Protein AF-A0A1W1VTP7-F1 (afdb_monomer)

Mean predicted aligned error: 9.62 Å

pLDDT: mean 77.37, std 15.71, range [28.83, 96.31]

Sequence (237 aa):
MGPFSRAFYELRRESHGGRGGVISSGLEGGLVELAGRWKVYSGNQAALALRAGREKVRAALSKLVRWGYLDRLVTGCTPPLYTLGPEGSRVLRLPLEEWDAPRAFRLVMAHQLYLRLPEIFEYRADPGSGWDALLEVKGIQYPVVCPRAGEAEVDRCVLVLGLVPEGSRPVVVAATEDEAVRVASRIRAGLQARYVWDDLLREEEFFFYRWTGSRLEPSEKVSRSGIKTLDRVPRAC

Structure (mmCIF, N/CA/C/O backbone):
data_AF-A0A1W1VTP7-F1
#
_entry.id   AF-A0A1W1VTP7-F1
#
loop_
_atom_site.group_PDB
_atom_site.id
_atom_site.type_symbol
_atom_site.label_atom_id
_atom_site.label_alt_id
_atom_site.label_comp_id
_atom_site.label_asym_id
_atom_site.label_entity_id
_atom_site.label_seq_id
_atom_site.pdbx_PDB_ins_code
_atom_site.Cartn_x
_atom_site.Cartn_y
_atom_site.Cartn_z
_atom_site.occupancy
_atom_site.B_iso_or_equiv
_atom_site.auth_seq_id
_atom_site.auth_comp_id
_atom_site.auth_asym_id
_atom_site.auth_atom_id
_atom_site.pdbx_PDB_model_num
ATOM 1 N N . MET A 1 1 ? -20.563 11.568 -4.411 1.00 32.84 1 MET A N 1
ATOM 2 C CA . MET A 1 1 ? -19.942 11.012 -5.636 1.00 32.84 1 MET A CA 1
ATOM 3 C C . MET A 1 1 ? -18.437 11.154 -5.498 1.00 32.84 1 MET A C 1
ATOM 5 O O . MET A 1 1 ? -17.967 12.278 -5.404 1.00 32.84 1 MET A O 1
ATOM 9 N N . GLY A 1 2 ? -17.705 10.044 -5.375 1.00 35.88 2 GLY A N 1
ATOM 10 C CA . GLY A 1 2 ? -16.248 10.079 -5.213 1.00 35.88 2 GLY A CA 1
ATOM 11 C C . GLY A 1 2 ? -15.523 10.477 -6.508 1.00 35.88 2 GLY A C 1
ATOM 12 O O . GLY A 1 2 ? -16.110 10.357 -7.585 1.00 35.88 2 GLY A O 1
ATOM 13 N N . PRO A 1 3 ? -14.246 10.889 -6.435 1.00 42.69 3 PRO A N 1
ATOM 14 C CA . PRO A 1 3 ? -13.453 11.411 -7.562 1.00 42.69 3 PRO A CA 1
ATOM 15 C C . PRO A 1 3 ? -13.136 10.390 -8.679 1.00 42.69 3 PRO A C 1
ATOM 17 O O . PRO A 1 3 ? -12.288 10.639 -9.528 1.00 42.69 3 PRO A O 1
ATOM 20 N N . PHE A 1 4 ? -13.816 9.241 -8.706 1.00 49.66 4 PHE A N 1
ATOM 21 C CA . PHE A 1 4 ? -13.554 8.118 -9.608 1.00 49.66 4 PHE A CA 1
ATOM 22 C C . PHE A 1 4 ? -14.802 7.669 -10.386 1.00 49.66 4 PHE A C 1
ATOM 24 O O . PHE A 1 4 ? -14.884 6.515 -10.809 1.00 49.66 4 PHE A O 1
ATOM 31 N N . SER A 1 5 ? -15.796 8.549 -10.577 1.00 45.78 5 SER A N 1
ATOM 32 C CA . SER A 1 5 ? -16.895 8.271 -11.512 1.00 45.78 5 SER A CA 1
ATOM 33 C C . SER A 1 5 ? -16.311 7.963 -12.896 1.00 45.78 5 SER A C 1
ATOM 35 O O . SER A 1 5 ? -15.491 8.734 -13.387 1.00 45.78 5 SER A O 1
ATOM 37 N N . ARG A 1 6 ? -16.736 6.831 -13.473 1.00 44.31 6 ARG A N 1
ATOM 38 C CA . ARG A 1 6 ? -16.200 6.014 -14.590 1.00 44.31 6 ARG A CA 1
ATOM 39 C C . ARG A 1 6 ? -15.631 6.689 -15.864 1.00 44.31 6 ARG A C 1
ATOM 41 O O . ARG A 1 6 ? -15.263 5.965 -16.778 1.00 44.31 6 ARG A O 1
ATOM 48 N N . ALA A 1 7 ? -15.541 8.011 -15.967 1.00 44.91 7 ALA A N 1
ATOM 49 C CA . ALA A 1 7 ? -15.361 8.709 -17.239 1.00 44.91 7 ALA A CA 1
ATOM 50 C C . ALA A 1 7 ? -13.956 9.265 -17.567 1.00 44.91 7 ALA A C 1
ATOM 52 O O . ALA A 1 7 ? -13.820 9.793 -18.662 1.00 44.91 7 ALA A O 1
ATOM 53 N N . PHE A 1 8 ? -12.913 9.188 -16.719 1.00 49.53 8 PHE A N 1
ATOM 54 C CA . PHE A 1 8 ? -11.759 10.101 -16.926 1.00 49.53 8 PHE A CA 1
ATOM 55 C C . PHE A 1 8 ? -10.313 9.587 -16.894 1.00 49.53 8 PHE A C 1
ATOM 57 O O . PHE A 1 8 ? -9.412 10.418 -16.939 1.00 49.53 8 PHE A O 1
ATOM 64 N N . TYR A 1 9 ? -10.023 8.284 -16.935 1.00 59.84 9 TYR A N 1
ATOM 65 C CA . TYR A 1 9 ? -8.622 7.851 -17.082 1.0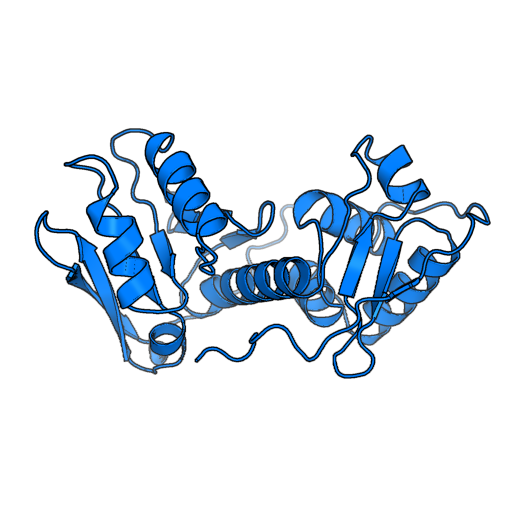0 59.84 9 TYR A CA 1
ATOM 66 C C . TYR A 1 9 ? -8.494 6.649 -18.014 1.00 59.84 9 TYR A C 1
ATOM 68 O O . TYR A 1 9 ? -8.605 5.504 -17.578 1.00 59.84 9 TYR A O 1
ATOM 76 N N . GLU A 1 10 ? -8.234 6.901 -19.299 1.00 75.19 10 GLU A N 1
ATOM 77 C CA . GLU A 1 10 ? -7.704 5.854 -20.171 1.00 75.19 10 GLU A CA 1
ATOM 78 C C . GLU A 1 10 ? -6.305 5.492 -19.657 1.00 75.19 10 GLU A C 1
ATOM 80 O O . GLU A 1 10 ? -5.374 6.299 -19.706 1.00 75.19 10 GLU A O 1
ATOM 85 N N . LEU A 1 11 ? -6.174 4.298 -19.077 1.00 81.88 11 LEU A N 1
ATOM 86 C CA . LEU A 1 11 ? -4.893 3.807 -18.594 1.00 81.88 11 LEU A CA 1
ATOM 87 C C . LEU A 1 11 ? -4.141 3.175 -19.757 1.00 81.88 11 LEU A C 1
ATOM 89 O O . LEU A 1 11 ? -4.509 2.110 -20.248 1.00 81.88 11 LEU A O 1
ATOM 93 N N . ARG A 1 12 ? -3.045 3.803 -20.162 1.00 88.25 12 ARG A N 1
ATOM 94 C CA . ARG A 1 12 ? -2.123 3.237 -21.137 1.00 88.25 12 ARG A CA 1
ATOM 95 C C . ARG A 1 12 ? -0.968 2.560 -20.424 1.00 88.25 12 ARG A C 1
ATOM 97 O O . ARG A 1 12 ? -0.298 3.164 -19.586 1.00 88.25 12 ARG A O 1
ATOM 104 N N . ARG A 1 13 ? -0.717 1.306 -20.791 1.00 88.94 13 ARG A N 1
ATOM 105 C CA . ARG A 1 13 ? 0.478 0.568 -20.386 1.00 88.94 13 ARG A CA 1
ATOM 106 C C . ARG A 1 13 ? 1.563 0.780 -21.428 1.00 88.94 13 ARG A C 1
ATOM 108 O O . ARG A 1 13 ? 1.380 0.475 -22.602 1.00 88.94 13 ARG A O 1
ATOM 115 N N . GLU A 1 14 ? 2.696 1.295 -20.989 1.00 90.31 14 GLU A N 1
ATOM 116 C CA . GLU A 1 14 ? 3.888 1.416 -21.807 1.00 90.31 14 GLU A CA 1
ATOM 117 C C . GLU A 1 14 ? 4.914 0.383 -21.354 1.00 90.31 14 GLU A C 1
ATOM 119 O O . GLU A 1 14 ? 5.566 0.529 -20.314 1.00 90.31 14 GLU A O 1
ATOM 124 N N . SER A 1 15 ? 5.041 -0.656 -22.172 1.00 82.19 15 SER A N 1
ATOM 125 C CA . SER A 1 15 ? 6.006 -1.736 -22.010 1.00 82.19 15 SER A CA 1
ATOM 126 C C . SER A 1 15 ? 7.075 -1.623 -23.088 1.00 82.19 15 SER A C 1
ATOM 128 O O . SER A 1 15 ? 6.769 -1.345 -24.248 1.00 82.19 15 SER A O 1
ATOM 130 N N . HIS A 1 16 ? 8.335 -1.852 -22.727 1.00 78.12 16 HIS A N 1
ATOM 131 C CA . HIS A 1 16 ? 9.422 -1.946 -23.701 1.00 78.12 16 HIS A CA 1
ATOM 132 C C . HIS A 1 16 ? 9.864 -3.404 -23.825 1.00 78.12 16 HIS A C 1
ATOM 134 O O . HIS A 1 16 ? 10.095 -4.074 -22.819 1.00 78.12 16 HIS A O 1
ATOM 140 N N . GLY A 1 17 ? 9.994 -3.890 -25.065 1.00 59.19 17 GLY A N 1
ATOM 141 C CA . GLY A 1 17 ? 10.567 -5.207 -25.347 1.00 59.1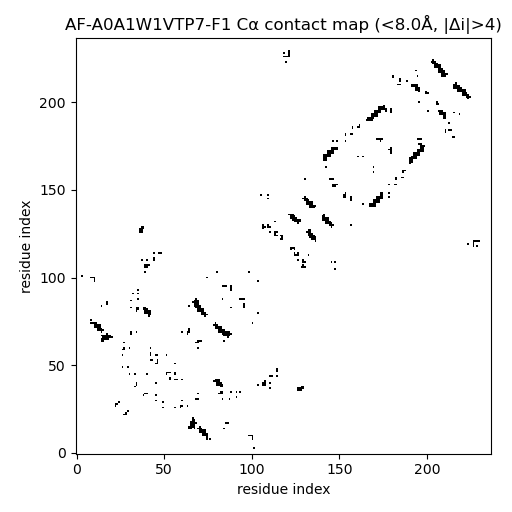9 17 GLY A CA 1
ATOM 142 C C . GLY A 1 17 ? 11.993 -5.285 -24.803 1.00 59.19 17 GLY A C 1
ATOM 143 O O . GLY A 1 17 ? 12.823 -4.424 -25.113 1.00 59.19 17 GLY A O 1
ATOM 144 N N . GLY A 1 18 ? 12.245 -6.276 -23.945 1.00 61.41 18 GLY A N 1
ATOM 145 C CA . GLY A 1 18 ? 13.454 -6.393 -23.137 1.00 61.41 18 GLY A CA 1
ATOM 146 C C . GLY A 1 18 ? 14.726 -6.356 -23.978 1.00 61.41 18 GLY A C 1
ATOM 147 O O . GLY A 1 18 ? 15.014 -7.277 -24.735 1.00 61.41 18 GLY A O 1
ATOM 148 N N . ARG A 1 19 ? 15.528 -5.298 -23.815 1.00 61.16 19 ARG A N 1
ATOM 149 C CA . ARG A 1 19 ? 16.886 -5.241 -24.384 1.00 61.16 19 ARG A CA 1
ATOM 150 C C . ARG A 1 19 ? 17.943 -5.917 -23.503 1.00 61.16 19 ARG A C 1
ATOM 152 O O . ARG A 1 19 ? 19.114 -5.831 -23.841 1.00 61.16 19 ARG A O 1
ATOM 159 N N . GLY A 1 20 ? 17.540 -6.570 -22.405 1.00 61.47 20 GLY A N 1
ATOM 160 C CA . GLY A 1 20 ? 18.425 -7.315 -21.504 1.00 61.47 20 GLY A CA 1
ATOM 161 C C . GLY A 1 20 ? 19.472 -6.429 -20.820 1.00 61.47 20 GLY A C 1
ATOM 162 O O . GLY A 1 20 ? 20.534 -6.163 -21.371 1.00 61.47 20 GLY A O 1
ATOM 163 N N . GLY A 1 21 ? 19.188 -5.977 -19.597 1.00 68.06 21 GLY A N 1
ATOM 164 C CA . GLY A 1 21 ? 20.169 -5.323 -18.723 1.00 68.06 21 GLY A CA 1
ATOM 165 C C . GLY A 1 21 ? 20.375 -6.130 -17.446 1.00 68.06 21 GLY A C 1
ATOM 166 O O . GLY A 1 21 ? 19.438 -6.763 -16.975 1.00 68.06 21 GLY A O 1
ATOM 167 N N . VAL A 1 22 ? 21.579 -6.125 -16.872 1.00 76.06 22 VAL A N 1
ATOM 168 C CA . VAL A 1 22 ? 21.830 -6.780 -15.577 1.00 76.06 22 VAL A CA 1
ATOM 169 C C . VAL A 1 22 ? 21.461 -5.814 -14.455 1.00 76.06 22 VAL A C 1
ATOM 171 O O . VAL A 1 22 ? 21.999 -4.708 -14.385 1.00 76.06 22 VAL A O 1
ATOM 174 N N . ILE A 1 23 ? 20.549 -6.233 -13.577 1.00 80.25 23 ILE A N 1
ATOM 175 C CA . ILE A 1 23 ? 20.234 -5.517 -12.339 1.00 80.25 23 ILE A CA 1
ATOM 176 C C . ILE A 1 23 ? 21.272 -5.880 -11.278 1.00 80.25 23 ILE A C 1
ATOM 178 O O . ILE A 1 23 ? 21.529 -7.057 -11.030 1.00 80.25 23 ILE A O 1
ATOM 182 N N . SER A 1 24 ? 21.832 -4.871 -10.614 1.00 72.19 24 SER A N 1
ATOM 183 C CA . SER A 1 24 ? 22.578 -5.063 -9.370 1.00 72.19 24 SER A CA 1
ATOM 184 C C . SER A 1 24 ? 21.638 -5.014 -8.158 1.00 72.19 24 SER A C 1
ATOM 186 O O . SER A 1 24 ? 20.598 -4.354 -8.195 1.00 72.19 24 SER A O 1
ATOM 188 N N . SER A 1 25 ? 22.023 -5.650 -7.047 1.00 75.06 25 SER A N 1
ATOM 189 C CA . SER A 1 25 ? 21.277 -5.675 -5.770 1.00 75.06 25 SER A CA 1
ATOM 190 C C . SER A 1 25 ? 21.123 -4.307 -5.075 1.00 75.06 25 SER A C 1
ATOM 192 O O . SER A 1 25 ? 20.682 -4.231 -3.933 1.00 75.06 25 SER A O 1
ATOM 194 N N . GLY A 1 26 ? 21.496 -3.210 -5.741 1.00 87.62 26 GLY A N 1
ATOM 195 C CA . GLY A 1 26 ? 21.310 -1.846 -5.258 1.00 87.62 26 GLY A CA 1
ATOM 196 C C . GLY A 1 26 ? 19.893 -1.314 -5.500 1.00 87.62 26 GLY A C 1
ATOM 197 O O . GLY A 1 26 ? 18.903 -2.041 -5.476 1.00 87.62 26 GLY A O 1
ATOM 198 N N . LEU A 1 27 ? 19.794 -0.009 -5.768 1.00 93.56 27 LEU A N 1
ATOM 199 C CA . LEU A 1 27 ? 18.515 0.691 -5.951 1.00 93.56 27 LEU A CA 1
ATOM 200 C C . LEU A 1 27 ? 17.606 0.035 -7.007 1.00 93.56 27 LEU A C 1
ATOM 202 O O . LEU A 1 27 ? 16.395 -0.009 -6.831 1.00 93.56 27 LEU A O 1
ATOM 206 N N . GLU A 1 28 ? 18.184 -0.474 -8.093 1.00 94.50 28 GLU A N 1
ATOM 207 C CA . GLU A 1 28 ? 17.444 -1.108 -9.188 1.00 94.50 28 GLU A CA 1
ATOM 208 C C . GLU A 1 28 ? 16.766 -2.411 -8.750 1.00 94.50 28 GLU A C 1
ATOM 210 O O . GLU A 1 28 ? 15.573 -2.580 -9.001 1.00 94.50 28 GLU A O 1
ATOM 215 N N . GLY A 1 29 ? 17.490 -3.283 -8.039 1.00 94.12 29 GLY A N 1
ATOM 216 C CA . GLY A 1 29 ? 16.923 -4.491 -7.436 1.00 94.12 29 GLY A CA 1
ATOM 217 C C . GLY A 1 29 ? 15.805 -4.158 -6.455 1.00 94.12 29 GLY A C 1
ATOM 218 O O . GLY A 1 29 ? 14.699 -4.678 -6.588 1.00 94.12 29 GLY A O 1
ATOM 219 N N . GLY A 1 30 ? 16.044 -3.191 -5.563 1.00 93.81 30 GLY A N 1
ATOM 220 C CA . GLY A 1 30 ? 15.043 -2.752 -4.590 1.00 93.81 30 GLY A CA 1
ATOM 221 C C . GLY A 1 30 ? 13.754 -2.217 -5.226 1.00 93.81 30 GLY A C 1
ATOM 222 O O . GLY A 1 30 ? 12.672 -2.459 -4.701 1.00 93.81 30 GLY A O 1
ATOM 223 N N . LEU A 1 31 ? 13.834 -1.529 -6.371 1.00 95.31 31 LEU A N 1
ATOM 224 C CA . LEU A 1 31 ? 12.653 -1.059 -7.109 1.00 95.31 31 LEU A CA 1
ATOM 225 C C . LEU A 1 31 ? 11.851 -2.216 -7.724 1.00 95.31 31 LEU A C 1
ATOM 227 O O . LEU A 1 31 ? 10.623 -2.216 -7.657 1.00 95.31 31 LEU A O 1
ATOM 231 N N . VAL A 1 32 ? 12.526 -3.218 -8.291 1.00 94.81 32 VAL A N 1
ATOM 232 C CA . VAL A 1 32 ? 11.853 -4.400 -8.853 1.00 94.81 32 VAL A CA 1
ATOM 233 C C . VAL A 1 32 ? 11.201 -5.234 -7.751 1.00 94.81 32 VAL A C 1
ATOM 235 O O . VAL A 1 32 ? 10.037 -5.612 -7.873 1.00 94.81 32 VAL A O 1
ATOM 238 N N . GLU A 1 33 ? 11.893 -5.447 -6.633 1.00 92.69 33 GLU A N 1
ATOM 239 C CA . GLU A 1 33 ? 11.328 -6.112 -5.454 1.00 92.69 33 GLU A CA 1
ATOM 240 C C . GLU A 1 33 ? 10.135 -5.343 -4.875 1.00 92.69 33 GLU A C 1
ATOM 242 O O . GLU A 1 33 ? 9.131 -5.947 -4.488 1.00 92.69 33 GLU A O 1
ATOM 247 N N . LEU A 1 34 ? 10.206 -4.008 -4.848 1.00 91.31 34 LEU A N 1
ATOM 248 C CA . LEU A 1 34 ? 9.088 -3.165 -4.433 1.00 91.31 34 LEU A CA 1
ATOM 249 C C . LEU A 1 34 ? 7.871 -3.382 -5.339 1.00 91.31 34 LEU A C 1
ATOM 251 O O . LEU A 1 34 ? 6.761 -3.498 -4.833 1.00 91.31 34 LEU A O 1
ATOM 255 N N . ALA A 1 35 ? 8.061 -3.511 -6.656 1.00 92.31 35 ALA A N 1
ATOM 256 C CA . ALA A 1 35 ? 6.964 -3.766 -7.592 1.00 92.31 35 ALA A CA 1
ATOM 257 C C . ALA A 1 35 ? 6.358 -5.161 -7.387 1.00 92.31 35 ALA A C 1
ATOM 259 O O . ALA A 1 35 ? 5.143 -5.319 -7.482 1.00 92.31 35 ALA A O 1
ATOM 260 N N . GLY A 1 36 ? 7.176 -6.161 -7.048 1.00 90.00 36 GLY A N 1
ATOM 261 C CA . GLY A 1 36 ? 6.691 -7.497 -6.699 1.00 90.00 36 GLY A CA 1
ATOM 262 C C . GLY A 1 36 ? 5.8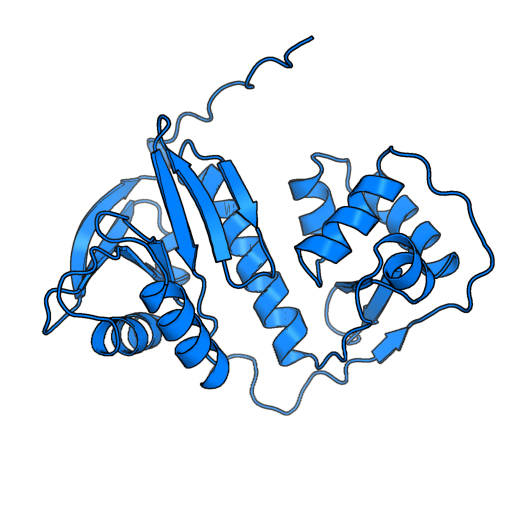34 -7.519 -5.435 1.00 90.00 36 GLY A C 1
ATOM 263 O O . GLY A 1 36 ? 4.793 -8.179 -5.413 1.00 90.00 36 GLY A O 1
ATOM 264 N N . ARG A 1 37 ? 6.234 -6.760 -4.408 1.00 86.12 37 ARG A N 1
ATOM 265 C CA . ARG A 1 37 ? 5.507 -6.680 -3.132 1.00 86.12 37 ARG A CA 1
ATOM 266 C C . ARG A 1 37 ? 4.262 -5.801 -3.228 1.00 86.12 37 ARG A C 1
ATOM 268 O O . ARG A 1 37 ? 3.174 -6.245 -2.882 1.00 86.12 37 ARG A O 1
ATOM 275 N N . TRP A 1 38 ? 4.413 -4.581 -3.740 1.00 87.50 38 TRP A N 1
ATOM 276 C CA . TRP A 1 38 ? 3.362 -3.558 -3.737 1.00 87.50 38 TRP A CA 1
ATOM 277 C C . TRP A 1 38 ? 2.453 -3.620 -4.960 1.00 87.50 38 TRP A C 1
ATOM 279 O O . TRP A 1 38 ? 1.403 -2.989 -4.966 1.00 87.50 38 TRP A O 1
ATOM 289 N N . LYS A 1 39 ? 2.822 -4.389 -5.990 1.00 89.88 39 LYS A N 1
ATOM 290 C CA . LYS A 1 39 ? 2.128 -4.524 -7.285 1.00 89.88 39 LYS A CA 1
ATOM 291 C C . LYS A 1 39 ? 2.190 -3.280 -8.169 1.00 89.88 39 LYS A C 1
ATOM 293 O O . LYS A 1 39 ? 2.462 -3.395 -9.364 1.00 89.88 39 LYS A O 1
ATOM 298 N N . VAL A 1 40 ? 1.974 -2.100 -7.598 1.00 92.06 40 VAL A N 1
ATOM 299 C CA . VAL A 1 40 ? 2.048 -0.807 -8.281 1.00 92.06 40 VAL A CA 1
ATOM 300 C C . VAL A 1 40 ? 2.486 0.285 -7.308 1.00 92.06 40 VAL A C 1
ATOM 302 O O . VAL A 1 40 ? 2.100 0.266 -6.146 1.00 92.06 40 VAL A O 1
ATOM 305 N N . TYR A 1 41 ? 3.283 1.250 -7.764 1.00 92.94 41 TYR A N 1
ATOM 306 C CA . TYR A 1 41 ? 3.658 2.417 -6.960 1.00 92.94 41 TYR A CA 1
ATOM 307 C C . TYR A 1 41 ? 3.975 3.637 -7.832 1.00 92.94 41 TYR A C 1
ATOM 309 O O . TYR A 1 41 ? 4.268 3.527 -9.022 1.00 92.94 41 TYR A O 1
ATOM 317 N N . SER A 1 42 ? 3.980 4.826 -7.232 1.00 93.56 42 SER A N 1
ATOM 318 C CA . SER A 1 42 ? 4.526 6.044 -7.847 1.00 93.56 42 SER A CA 1
ATOM 319 C C . SER A 1 42 ? 6.015 6.231 -7.528 1.00 93.56 42 SER A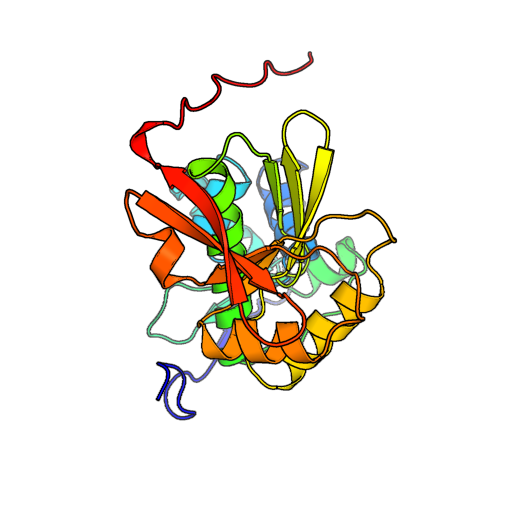 C 1
ATOM 321 O O . SER A 1 42 ? 6.521 5.760 -6.507 1.00 93.56 42 SER A O 1
ATOM 323 N N . GLY A 1 43 ? 6.733 6.995 -8.357 1.00 93.69 43 GLY A N 1
ATOM 324 C CA . GLY A 1 43 ? 8.157 7.278 -8.117 1.00 93.69 43 GLY A CA 1
ATOM 325 C C . GLY A 1 43 ? 8.440 7.965 -6.771 1.00 93.69 43 GLY A C 1
ATOM 326 O O . GLY A 1 43 ? 9.463 7.698 -6.145 1.00 93.69 43 GLY A O 1
ATOM 327 N N . ASN A 1 44 ? 7.513 8.796 -6.280 1.00 91.38 44 ASN A N 1
ATOM 328 C CA . ASN A 1 44 ? 7.636 9.425 -4.962 1.00 91.38 44 ASN A CA 1
ATOM 329 C C . ASN A 1 44 ? 7.531 8.403 -3.827 1.00 91.38 44 ASN A C 1
ATOM 331 O O . ASN A 1 44 ? 8.313 8.461 -2.882 1.00 91.38 44 ASN A O 1
ATOM 335 N N . GLN A 1 45 ? 6.602 7.453 -3.931 1.00 90.50 45 GLN A N 1
ATOM 336 C CA . GLN A 1 45 ? 6.459 6.390 -2.939 1.00 90.50 45 GLN A CA 1
ATOM 337 C C . GLN A 1 45 ? 7.680 5.480 -2.909 1.00 90.50 45 GLN A C 1
ATOM 339 O O . GLN A 1 45 ? 8.156 5.150 -1.830 1.00 90.50 45 GLN A O 1
ATOM 344 N N . ALA A 1 46 ? 8.241 5.152 -4.074 1.00 92.38 46 ALA A N 1
ATOM 345 C CA . ALA A 1 46 ? 9.487 4.401 -4.152 1.00 92.38 46 ALA A CA 1
ATOM 346 C C . ALA A 1 46 ? 10.658 5.140 -3.485 1.00 92.38 46 ALA A C 1
ATOM 348 O O . ALA A 1 46 ? 11.438 4.533 -2.753 1.00 92.38 46 ALA A O 1
ATOM 349 N N . ALA A 1 47 ? 10.762 6.459 -3.687 1.00 91.00 47 ALA A N 1
ATOM 350 C CA . ALA A 1 47 ? 11.778 7.280 -3.032 1.00 91.00 47 ALA A CA 1
ATOM 351 C C . ALA A 1 47 ? 11.639 7.283 -1.504 1.00 91.00 47 ALA A C 1
ATOM 353 O O . ALA A 1 47 ? 12.645 7.153 -0.805 1.00 91.00 47 ALA A O 1
ATOM 354 N N . LEU A 1 48 ? 10.408 7.376 -0.992 1.00 87.50 48 LEU A N 1
ATOM 355 C CA . LEU A 1 48 ? 10.125 7.289 0.442 1.00 87.50 48 LEU A CA 1
ATOM 356 C C . LEU A 1 48 ? 10.450 5.894 0.996 1.00 87.50 48 LEU A C 1
ATOM 358 O O . LEU A 1 48 ? 11.208 5.779 1.957 1.00 87.50 48 LEU A O 1
ATOM 362 N N . ALA A 1 49 ? 9.943 4.841 0.351 1.00 85.88 49 ALA A N 1
ATOM 363 C CA . ALA A 1 49 ? 10.106 3.455 0.786 1.00 85.88 49 ALA A CA 1
ATOM 364 C C . ALA A 1 49 ? 11.578 3.024 0.842 1.00 85.88 49 ALA A C 1
ATOM 366 O O . ALA A 1 49 ? 12.018 2.418 1.816 1.00 85.88 49 ALA A O 1
ATOM 367 N N . LEU A 1 50 ? 12.357 3.374 -0.186 1.00 89.12 50 LEU A N 1
ATOM 368 C CA . LEU A 1 50 ? 13.772 3.007 -0.298 1.00 89.12 50 LEU A CA 1
ATOM 369 C C . LEU A 1 50 ? 14.717 4.048 0.319 1.00 89.12 50 LEU A C 1
ATOM 371 O O . LEU A 1 50 ? 15.935 3.892 0.232 1.00 89.12 50 LEU A O 1
ATOM 375 N N . ARG A 1 51 ? 14.178 5.120 0.924 1.00 89.31 51 ARG A N 1
ATOM 376 C CA . ARG A 1 51 ? 14.940 6.246 1.498 1.00 89.31 51 ARG A CA 1
ATOM 377 C C . ARG A 1 51 ? 15.993 6.798 0.527 1.00 89.31 51 ARG A C 1
ATOM 379 O O . ARG A 1 51 ? 17.132 7.081 0.903 1.00 89.31 51 ARG A O 1
ATOM 386 N N . ALA A 1 52 ? 15.612 6.928 -0.740 1.00 90.88 52 ALA A N 1
ATOM 387 C CA . ALA A 1 52 ? 16.493 7.314 -1.834 1.00 90.88 52 ALA A CA 1
ATOM 388 C C . ALA A 1 52 ? 16.118 8.692 -2.399 1.00 90.88 52 ALA A C 1
ATOM 390 O O . ALA A 1 52 ? 14.959 9.101 -2.394 1.00 90.88 52 ALA A O 1
ATOM 391 N N . GLY A 1 53 ? 17.108 9.419 -2.926 1.00 92.44 53 GLY A N 1
ATOM 392 C CA . GLY A 1 53 ? 16.871 10.718 -3.563 1.00 92.44 53 GLY A CA 1
ATOM 393 C C . GLY A 1 53 ? 15.999 10.590 -4.818 1.00 92.44 53 GLY A C 1
ATOM 394 O O . GLY A 1 53 ? 16.244 9.717 -5.653 1.00 92.44 53 GLY A O 1
ATOM 395 N N . ARG A 1 54 ? 15.015 11.488 -4.976 1.00 92.62 54 ARG A N 1
ATOM 396 C CA . ARG A 1 54 ? 14.016 11.450 -6.066 1.00 92.62 54 ARG A CA 1
ATOM 397 C C . ARG A 1 54 ? 14.641 11.379 -7.462 1.00 92.62 54 ARG A C 1
ATOM 399 O O . ARG A 1 54 ? 14.195 10.581 -8.278 1.00 92.62 54 ARG A O 1
ATOM 406 N N . GLU A 1 55 ? 15.707 12.138 -7.711 1.00 93.38 55 GLU A N 1
ATOM 407 C CA . GLU A 1 55 ? 16.409 12.128 -9.004 1.00 93.38 55 GLU A CA 1
ATOM 408 C C . GLU A 1 55 ? 17.057 10.773 -9.313 1.00 93.38 55 GLU A C 1
ATOM 410 O O . GLU A 1 55 ? 16.928 10.252 -10.422 1.00 93.38 55 GLU A O 1
ATOM 415 N N . LYS A 1 56 ? 17.682 10.139 -8.310 1.00 94.50 56 LYS A N 1
ATOM 416 C CA . LYS A 1 56 ? 18.272 8.799 -8.466 1.00 94.50 56 LYS A CA 1
ATOM 417 C C . LYS A 1 56 ? 17.194 7.762 -8.777 1.00 94.50 56 LYS A C 1
ATOM 419 O O . LYS A 1 56 ? 17.372 6.941 -9.673 1.00 94.50 56 LYS A O 1
ATOM 424 N N . VAL A 1 57 ? 16.063 7.833 -8.073 1.00 96.31 57 VAL A N 1
ATOM 425 C CA . VAL A 1 57 ? 14.908 6.953 -8.303 1.00 96.31 57 VAL A CA 1
ATOM 426 C C . VAL A 1 57 ? 14.335 7.159 -9.701 1.00 96.31 57 VAL A C 1
ATOM 428 O O . VAL A 1 57 ? 14.117 6.186 -10.415 1.00 96.31 57 VAL A O 1
ATOM 431 N N . ARG A 1 58 ? 14.153 8.407 -10.143 1.00 95.50 58 ARG A N 1
ATOM 432 C CA . ARG A 1 58 ? 13.655 8.725 -11.488 1.00 95.50 58 ARG A CA 1
ATOM 433 C C . ARG A 1 58 ? 14.549 8.150 -12.590 1.00 95.50 58 ARG A C 1
ATOM 435 O O . ARG A 1 58 ? 14.036 7.567 -13.551 1.00 95.50 58 ARG A O 1
ATOM 442 N N . ALA A 1 59 ? 15.867 8.297 -12.450 1.00 94.69 59 ALA A N 1
ATOM 443 C CA . ALA A 1 59 ? 16.833 7.752 -13.400 1.00 94.69 59 ALA A CA 1
ATOM 444 C C . ALA A 1 59 ? 16.784 6.214 -13.440 1.00 94.69 59 ALA A C 1
ATOM 446 O O . ALA A 1 59 ? 16.707 5.628 -14.523 1.00 94.69 59 ALA A O 1
ATOM 447 N N . ALA A 1 60 ? 16.751 5.565 -12.270 1.00 95.25 60 ALA A N 1
ATOM 448 C CA . ALA A 1 60 ? 16.665 4.110 -12.155 1.00 95.25 60 ALA A CA 1
ATOM 449 C C . ALA A 1 60 ? 15.349 3.556 -12.732 1.00 95.25 60 ALA A C 1
ATOM 451 O O . ALA A 1 60 ? 15.377 2.611 -13.514 1.00 95.25 60 ALA A O 1
ATOM 452 N N . LEU A 1 61 ? 14.205 4.182 -12.438 1.00 95.75 61 LEU A N 1
ATOM 453 C CA . LEU A 1 61 ? 12.904 3.795 -12.997 1.00 95.75 61 LEU A CA 1
ATOM 454 C C . LEU A 1 61 ? 12.887 3.881 -14.525 1.00 95.75 61 LEU A C 1
ATOM 456 O O . LEU A 1 61 ? 12.496 2.927 -15.190 1.00 95.75 61 LEU A O 1
ATOM 460 N N . SER A 1 62 ? 13.367 4.991 -15.093 1.00 93.44 62 SER A N 1
ATOM 461 C CA . SER A 1 62 ? 13.439 5.162 -16.553 1.00 93.44 62 SER A CA 1
ATOM 462 C C . SER A 1 62 ? 14.299 4.075 -17.207 1.00 93.44 62 SER A C 1
ATOM 464 O O . SER A 1 62 ? 13.972 3.550 -18.272 1.00 93.44 62 SER A O 1
ATOM 466 N N . LYS A 1 63 ? 15.404 3.707 -16.549 1.00 92.69 63 LYS A N 1
ATOM 467 C CA . LYS A 1 63 ? 16.299 2.640 -16.994 1.00 92.69 63 LYS A CA 1
ATOM 468 C C . LYS A 1 63 ? 15.624 1.263 -16.926 1.00 92.69 63 LYS A C 1
ATOM 470 O O . LYS A 1 63 ? 15.662 0.551 -17.925 1.00 92.69 63 LYS A O 1
ATOM 475 N N . LEU A 1 64 ? 14.977 0.927 -15.809 1.00 95.00 64 LEU A N 1
ATOM 476 C CA . LEU A 1 64 ? 14.264 -0.342 -15.611 1.00 95.00 64 LEU A CA 1
ATOM 477 C C . LEU A 1 64 ? 13.092 -0.521 -16.579 1.00 95.00 64 LEU A C 1
ATOM 479 O O . LEU A 1 64 ? 12.893 -1.628 -17.078 1.00 95.00 64 LEU A O 1
ATOM 483 N N . VAL A 1 65 ? 12.368 0.560 -16.894 1.00 94.88 65 VAL A N 1
ATOM 484 C CA . VAL A 1 65 ? 11.296 0.536 -17.901 1.00 94.88 65 VAL A CA 1
ATOM 485 C C . VAL A 1 65 ? 11.848 0.193 -19.277 1.00 94.88 65 VAL A C 1
ATOM 487 O O . VAL A 1 65 ? 11.379 -0.735 -19.925 1.00 94.88 65 VAL A O 1
ATOM 490 N N . ARG A 1 66 ? 12.915 0.874 -19.704 1.00 92.19 66 ARG A N 1
ATOM 491 C CA . ARG A 1 66 ? 13.580 0.591 -20.985 1.00 92.19 66 ARG A CA 1
ATOM 492 C C . ARG A 1 66 ? 14.147 -0.832 -21.064 1.00 92.19 66 ARG A C 1
ATOM 494 O O . ARG A 1 66 ? 14.260 -1.383 -22.155 1.00 92.19 66 ARG A O 1
ATOM 501 N N . TRP A 1 67 ? 14.545 -1.407 -19.933 1.00 93.19 67 TRP A N 1
ATOM 502 C CA . TRP A 1 67 ? 15.049 -2.778 -19.848 1.00 93.19 67 TRP A CA 1
ATOM 503 C C . TRP A 1 67 ? 13.945 -3.842 -19.752 1.00 93.19 67 TRP A C 1
ATOM 505 O O . TRP A 1 67 ? 14.264 -5.023 -19.842 1.00 93.19 67 TRP A O 1
ATOM 515 N N . GLY A 1 68 ? 12.674 -3.448 -19.616 1.00 93.62 68 GLY A N 1
ATOM 516 C CA . GLY A 1 68 ? 11.526 -4.361 -19.546 1.00 93.62 68 GLY A CA 1
ATOM 517 C C . GLY A 1 68 ? 11.267 -4.959 -18.158 1.00 93.62 68 GLY A C 1
ATOM 518 O O . GLY A 1 68 ? 10.429 -5.849 -18.015 1.00 93.62 68 GLY A O 1
ATOM 519 N N . TYR A 1 69 ? 11.974 -4.493 -17.123 1.00 94.75 69 TYR A N 1
ATOM 520 C CA . TYR A 1 69 ? 11.783 -4.967 -15.747 1.00 94.75 69 TYR A CA 1
ATOM 521 C C . TYR A 1 69 ? 10.567 -4.351 -15.068 1.00 94.75 69 TYR A C 1
ATOM 523 O O . TYR A 1 69 ? 9.916 -5.000 -14.251 1.00 94.75 69 TYR A O 1
ATOM 531 N N . LEU A 1 70 ? 10.264 -3.105 -15.418 1.00 95.94 70 LEU A N 1
ATOM 532 C CA . LEU A 1 70 ? 9.079 -2.392 -14.972 1.00 95.94 70 LEU A CA 1
ATOM 533 C C . LEU A 1 70 ? 8.292 -1.919 -16.189 1.00 95.94 70 LEU A C 1
ATOM 535 O O . LEU A 1 70 ? 8.879 -1.591 -17.213 1.00 95.94 70 LEU A O 1
ATOM 539 N N . ASP A 1 71 ? 6.983 -1.813 -16.041 1.00 95.62 71 ASP A N 1
ATOM 540 C CA . ASP A 1 71 ? 6.120 -1.137 -16.999 1.00 95.62 71 ASP A CA 1
ATOM 541 C C . ASP A 1 71 ? 5.603 0.166 -16.407 1.00 95.62 71 ASP A C 1
ATOM 543 O O . ASP A 1 71 ? 5.446 0.301 -15.188 1.00 95.62 71 ASP A O 1
ATOM 547 N N . ARG A 1 72 ? 5.334 1.132 -17.286 1.00 95.44 72 ARG A N 1
ATOM 548 C CA . ARG A 1 72 ? 4.799 2.438 -16.908 1.00 95.44 72 ARG A CA 1
ATOM 549 C C . ARG A 1 72 ? 3.303 2.484 -17.206 1.00 95.44 72 ARG A C 1
ATOM 551 O O . ARG A 1 72 ? 2.893 2.249 -18.338 1.00 95.44 72 ARG A O 1
ATOM 558 N N . LEU A 1 73 ? 2.493 2.805 -16.203 1.00 94.00 73 LEU A N 1
ATOM 559 C CA . LEU A 1 73 ? 1.060 3.045 -16.352 1.00 94.00 73 LEU A CA 1
ATOM 560 C C . LEU A 1 73 ? 0.822 4.559 -16.405 1.00 94.00 73 LEU A C 1
ATOM 562 O O . LEU A 1 73 ? 1.209 5.289 -15.486 1.00 94.00 73 LEU A O 1
ATOM 566 N N . VAL A 1 74 ? 0.226 5.033 -17.497 1.00 91.75 74 VAL A N 1
ATOM 567 C CA . VAL A 1 74 ? 0.089 6.458 -17.818 1.00 91.75 74 VAL A CA 1
ATOM 568 C C . VAL A 1 74 ? -1.366 6.786 -18.119 1.00 91.75 74 VAL A C 1
ATOM 570 O O . VAL A 1 74 ? -2.014 6.088 -18.888 1.00 91.75 74 VAL A O 1
ATOM 573 N N . THR A 1 75 ? -1.861 7.877 -17.541 1.00 84.12 75 THR A N 1
ATOM 574 C CA . THR A 1 75 ? -3.215 8.404 -17.794 1.00 84.12 75 THR A CA 1
ATOM 575 C C . THR A 1 75 ? -3.215 9.759 -18.498 1.00 84.12 75 THR A C 1
ATOM 577 O O . THR A 1 75 ? -4.270 10.282 -18.830 1.00 84.12 75 THR A O 1
ATOM 580 N N . GLY A 1 76 ? -2.042 10.381 -18.664 1.00 78.75 76 GLY A N 1
ATOM 581 C CA . GLY A 1 76 ? -1.883 11.737 -19.203 1.00 78.75 76 GLY A CA 1
ATOM 582 C C . GLY A 1 76 ? -2.144 12.867 -18.197 1.00 78.75 76 GLY A C 1
ATOM 583 O O . GLY A 1 76 ? -1.635 13.966 -18.389 1.00 78.75 76 GLY A O 1
ATOM 584 N N . CYS A 1 77 ? -2.860 12.601 -17.100 1.00 76.00 77 CYS A N 1
ATOM 585 C CA . CYS A 1 77 ? -3.261 13.622 -16.121 1.00 76.00 77 CYS A CA 1
ATOM 586 C C . CYS A 1 77 ? -2.616 13.452 -14.737 1.00 76.00 77 CYS A C 1
ATOM 588 O O . CYS A 1 77 ? -2.736 14.332 -13.887 1.00 76.00 77 CYS A O 1
ATOM 590 N N . THR A 1 78 ? -1.942 12.329 -14.486 1.00 82.06 78 THR A N 1
ATOM 591 C CA . THR A 1 78 ? -1.281 12.036 -13.208 1.00 82.06 78 THR A CA 1
ATOM 592 C C . THR A 1 78 ? 0.182 11.659 -13.425 1.00 82.06 78 THR A C 1
ATOM 594 O O . THR A 1 78 ? 0.545 11.209 -14.518 1.00 82.06 78 THR A O 1
ATOM 597 N N . PRO A 1 79 ? 1.041 11.766 -12.392 1.00 86.19 79 PRO A N 1
ATOM 598 C CA . PRO A 1 79 ? 2.364 11.161 -12.441 1.00 86.19 79 PRO A CA 1
ATOM 599 C C . PRO A 1 79 ? 2.273 9.673 -12.818 1.00 86.19 79 PRO A C 1
ATOM 601 O O . PRO A 1 79 ? 1.314 9.005 -12.416 1.00 86.19 79 PRO A O 1
ATOM 604 N N . PRO A 1 80 ? 3.253 9.147 -13.571 1.00 92.50 80 PRO A N 1
ATOM 605 C CA . PRO A 1 80 ? 3.247 7.752 -13.974 1.00 92.50 80 PRO A CA 1
ATOM 606 C C . PRO A 1 80 ? 3.346 6.827 -12.763 1.00 92.50 80 PRO A C 1
ATOM 608 O O . PRO A 1 80 ? 4.087 7.099 -11.808 1.00 92.50 80 PRO A O 1
ATOM 611 N N . LEU A 1 81 ? 2.631 5.710 -12.851 1.00 95.06 81 LEU A N 1
ATOM 612 C CA . LEU A 1 81 ? 2.752 4.597 -11.920 1.00 95.06 81 LEU A CA 1
ATOM 613 C C . LEU A 1 81 ? 3.623 3.506 -12.542 1.00 95.06 81 LEU A C 1
ATOM 615 O O . LEU A 1 81 ? 3.747 3.419 -13.764 1.00 95.06 81 LEU A O 1
ATOM 619 N N . TYR A 1 82 ? 4.232 2.685 -11.700 1.00 96.19 82 TYR A N 1
ATOM 620 C CA . TYR A 1 82 ? 5.164 1.643 -12.109 1.00 96.19 82 TYR A CA 1
ATOM 621 C C . TYR A 1 82 ? 4.708 0.302 -11.551 1.00 96.19 82 TYR A C 1
ATOM 623 O O . TYR A 1 82 ? 4.362 0.206 -10.376 1.00 96.19 82 TYR A O 1
ATOM 631 N N . THR A 1 83 ? 4.714 -0.720 -12.400 1.00 95.69 83 THR A N 1
ATOM 632 C CA . THR A 1 83 ? 4.380 -2.113 -12.067 1.00 95.69 83 THR A CA 1
ATOM 633 C C . THR A 1 83 ? 5.429 -3.048 -12.671 1.00 95.69 83 THR A C 1
ATOM 635 O O . THR A 1 83 ? 6.310 -2.588 -13.397 1.00 95.69 83 THR A O 1
ATOM 638 N N . LEU A 1 84 ? 5.369 -4.349 -12.383 1.00 94.56 84 LEU A N 1
ATOM 639 C CA . LEU A 1 84 ? 6.282 -5.317 -12.989 1.00 94.56 84 LEU A CA 1
ATOM 640 C C . LEU A 1 84 ? 6.066 -5.412 -14.504 1.00 94.56 84 LEU A C 1
ATOM 642 O O . LEU A 1 84 ? 4.949 -5.626 -14.980 1.00 94.56 84 LEU A O 1
ATOM 646 N N . GLY A 1 85 ? 7.167 -5.287 -15.240 1.00 94.31 85 GLY A N 1
ATOM 647 C CA . GLY A 1 85 ? 7.240 -5.631 -16.654 1.00 94.31 85 GLY A CA 1
ATOM 648 C C . GLY A 1 85 ? 7.573 -7.114 -16.854 1.00 94.31 85 GLY A C 1
ATOM 649 O O . GLY A 1 85 ? 7.835 -7.828 -15.875 1.00 94.31 85 GLY A O 1
ATOM 650 N N . PRO A 1 86 ? 7.589 -7.599 -18.107 1.00 92.81 86 PRO A N 1
ATOM 651 C CA . PRO A 1 86 ? 7.826 -9.009 -18.423 1.00 92.81 86 PRO A CA 1
ATOM 652 C C . PRO A 1 86 ? 9.112 -9.583 -17.812 1.00 92.81 86 PRO A C 1
ATOM 654 O O . PRO A 1 86 ? 9.093 -10.672 -17.239 1.00 92.81 86 PRO A O 1
ATOM 657 N N . GLU A 1 87 ? 10.220 -8.836 -17.852 1.00 92.62 87 GLU A N 1
ATOM 658 C CA . GLU A 1 87 ? 11.499 -9.313 -17.311 1.00 92.62 87 GLU A CA 1
ATOM 659 C C . GLU A 1 87 ? 11.501 -9.356 -15.780 1.00 92.62 87 GLU A C 1
ATOM 661 O O . GLU A 1 87 ? 12.050 -10.281 -15.181 1.00 92.62 87 GLU A O 1
ATOM 666 N N . GLY A 1 88 ? 10.850 -8.388 -15.128 1.00 93.00 88 GLY A N 1
ATOM 667 C CA . GLY A 1 88 ? 10.715 -8.358 -13.670 1.00 93.00 88 GLY A CA 1
ATOM 668 C C . GLY A 1 88 ? 9.837 -9.495 -13.165 1.00 93.00 88 GLY A C 1
ATOM 669 O O . GLY A 1 88 ? 10.205 -10.191 -12.221 1.00 93.00 88 GLY A O 1
ATOM 670 N N . SER A 1 89 ? 8.719 -9.736 -13.851 1.00 92.31 89 SER A N 1
ATOM 671 C CA . SER A 1 89 ? 7.834 -10.881 -13.620 1.00 92.31 89 SER A CA 1
ATOM 672 C C . SER A 1 89 ? 8.587 -12.209 -13.741 1.00 92.31 89 SER A C 1
ATOM 674 O O . SER A 1 89 ? 8.505 -13.042 -12.837 1.00 92.31 89 SER A O 1
ATOM 676 N N . ARG A 1 90 ? 9.401 -12.378 -14.792 1.00 91.62 90 ARG A N 1
ATOM 677 C CA . ARG A 1 90 ? 10.229 -13.574 -15.000 1.00 91.62 90 ARG A CA 1
ATOM 678 C C . ARG A 1 90 ? 11.264 -13.773 -13.892 1.00 91.62 90 ARG A C 1
ATOM 680 O O . ARG A 1 90 ? 11.399 -14.886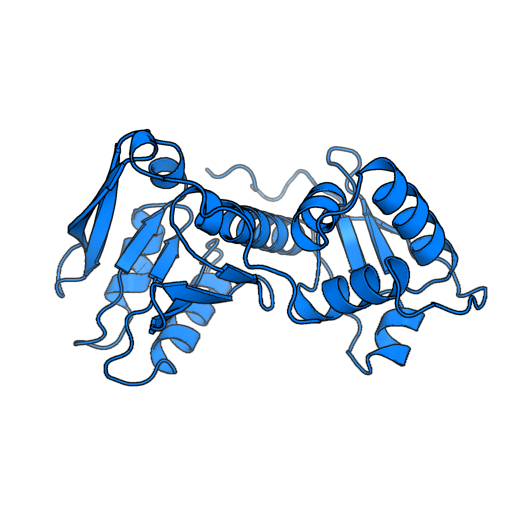 -13.387 1.00 91.62 90 ARG A O 1
ATOM 687 N N . VAL A 1 91 ? 11.985 -12.718 -13.503 1.00 91.38 91 VAL A N 1
ATOM 688 C CA . VAL A 1 91 ? 13.017 -12.795 -12.453 1.00 91.38 91 VAL A CA 1
ATOM 689 C C . VAL A 1 91 ? 12.413 -13.100 -11.083 1.00 91.38 91 VAL A C 1
ATOM 691 O O . VAL A 1 91 ? 12.943 -13.945 -10.367 1.00 91.38 91 VAL A O 1
ATOM 694 N N . LEU A 1 92 ? 11.288 -12.471 -10.737 1.00 91.69 92 LEU A N 1
ATOM 695 C CA . LEU A 1 92 ? 10.616 -12.692 -9.453 1.00 91.69 92 LEU A CA 1
ATOM 696 C C . LEU A 1 92 ? 9.677 -13.908 -9.445 1.00 91.69 92 LEU A C 1
ATOM 698 O O . LEU A 1 92 ? 9.144 -14.247 -8.393 1.00 91.69 92 LEU A O 1
ATOM 702 N N . ARG A 1 93 ? 9.473 -14.571 -10.593 1.00 93.81 93 ARG A N 1
ATOM 703 C CA . ARG A 1 93 ? 8.515 -15.679 -10.774 1.00 93.81 93 ARG A CA 1
ATOM 704 C C . ARG A 1 93 ? 7.090 -15.309 -10.341 1.00 93.81 93 ARG A C 1
ATOM 706 O O . ARG A 1 93 ? 6.380 -16.114 -9.744 1.00 93.81 93 ARG A O 1
ATOM 713 N N . LEU A 1 94 ? 6.678 -14.081 -10.641 1.00 90.88 94 LEU A N 1
ATOM 714 C CA . LEU A 1 94 ? 5.343 -13.559 -10.345 1.00 90.88 94 LEU A CA 1
ATOM 715 C C . LEU A 1 94 ? 4.553 -13.389 -11.644 1.00 90.88 94 LEU A C 1
ATOM 717 O O . LEU A 1 94 ? 5.156 -13.025 -12.649 1.00 90.88 94 LEU A O 1
ATOM 721 N N . PRO A 1 95 ? 3.229 -13.608 -11.661 1.00 90.25 95 PRO A N 1
ATOM 722 C CA . PRO A 1 95 ? 2.430 -13.388 -12.862 1.00 90.25 95 PRO A CA 1
ATOM 723 C C . PRO A 1 95 ? 2.376 -11.900 -13.230 1.00 90.25 95 PRO A C 1
ATOM 725 O O . PRO A 1 95 ? 2.415 -11.029 -12.357 1.00 90.25 95 PRO A O 1
ATOM 728 N N . LEU A 1 96 ? 2.251 -11.613 -14.527 1.00 89.06 96 LEU A N 1
ATOM 729 C CA . LEU A 1 96 ? 1.882 -10.276 -14.985 1.00 89.06 96 LEU A CA 1
ATOM 730 C C . LEU A 1 96 ? 0.419 -10.011 -14.643 1.00 89.06 96 LEU A C 1
ATOM 732 O O . LEU A 1 96 ? -0.437 -10.872 -14.830 1.00 89.06 96 LEU A O 1
ATOM 736 N N . GLU A 1 97 ? 0.145 -8.805 -14.159 1.00 87.12 97 GLU A N 1
ATOM 737 C CA . GLU A 1 97 ? -1.209 -8.386 -13.818 1.00 87.12 97 GLU A CA 1
ATOM 738 C C . GLU A 1 97 ? -1.799 -7.491 -14.910 1.00 87.12 97 GLU A C 1
ATOM 740 O O . GLU A 1 97 ? -1.096 -6.697 -15.551 1.00 87.12 97 GLU A O 1
ATOM 745 N N . GLU A 1 98 ? -3.109 -7.628 -15.099 1.00 87.81 98 GLU A N 1
ATOM 746 C CA . GLU A 1 98 ? -3.919 -6.675 -15.845 1.00 87.81 98 GLU A CA 1
ATOM 747 C C . GLU A 1 98 ? -4.315 -5.509 -14.939 1.00 87.81 98 GLU A C 1
ATOM 749 O O . GLU A 1 98 ? -4.613 -5.679 -13.749 1.00 87.81 98 GLU A O 1
ATOM 754 N N . TRP A 1 99 ? -4.296 -4.310 -15.514 1.00 87.88 99 TRP A N 1
ATOM 755 C CA . TRP A 1 99 ? -4.482 -3.068 -14.782 1.00 87.88 99 TRP A CA 1
ATOM 756 C C . TRP A 1 99 ? -5.579 -2.226 -15.409 1.00 87.88 99 TRP A C 1
ATOM 758 O O . TRP A 1 99 ? -5.509 -1.874 -16.583 1.00 87.88 99 TRP A O 1
ATOM 768 N N . ASP A 1 100 ? -6.532 -1.827 -14.577 1.00 85.31 100 ASP A N 1
ATOM 769 C CA . ASP A 1 100 ? -7.403 -0.687 -14.820 1.00 85.31 100 ASP A CA 1
ATOM 770 C C . ASP A 1 100 ? -6.966 0.506 -13.949 1.00 85.31 100 ASP A C 1
ATOM 772 O O . ASP A 1 100 ? -6.303 0.347 -12.914 1.00 85.31 100 ASP A O 1
ATOM 776 N N . ALA A 1 101 ? -7.299 1.725 -14.388 1.00 83.38 101 ALA A N 1
ATOM 777 C CA . ALA A 1 101 ? -6.935 2.947 -13.668 1.00 83.38 101 ALA A CA 1
ATOM 778 C C . ALA A 1 101 ? -7.477 2.967 -12.225 1.00 83.38 101 ALA A C 1
ATOM 780 O O . ALA A 1 101 ? -6.676 3.200 -11.313 1.00 83.38 101 ALA A O 1
ATOM 781 N N . PRO A 1 102 ? -8.781 2.720 -11.972 1.00 80.81 102 PRO A N 1
ATOM 782 C CA . PRO A 1 102 ? -9.323 2.704 -10.614 1.00 80.81 102 PRO A CA 1
ATOM 783 C C . PRO A 1 102 ? -8.540 1.809 -9.646 1.00 80.81 102 PRO A C 1
ATOM 785 O O . PRO A 1 102 ? -8.157 2.267 -8.568 1.00 80.81 102 PRO A O 1
ATOM 788 N N . ARG A 1 103 ? -8.245 0.567 -10.036 1.00 82.12 103 ARG A N 1
ATOM 789 C CA . ARG A 1 103 ? -7.488 -0.397 -9.234 1.00 82.12 103 ARG A CA 1
ATOM 790 C C . ARG A 1 103 ? -6.077 0.104 -8.941 1.00 82.12 103 ARG A C 1
ATOM 792 O O . ARG A 1 103 ? -5.645 0.068 -7.789 1.00 82.12 103 ARG A O 1
ATOM 799 N N . ALA A 1 104 ? -5.373 0.604 -9.958 1.00 86.56 104 ALA A N 1
ATOM 800 C CA . ALA A 1 104 ? -4.008 1.102 -9.806 1.00 86.56 104 ALA A CA 1
ATOM 801 C C . ALA A 1 104 ? -3.930 2.291 -8.831 1.00 86.56 104 ALA A C 1
ATOM 803 O O . ALA A 1 104 ? -3.095 2.296 -7.923 1.00 86.56 104 ALA A O 1
ATOM 804 N N . PHE A 1 105 ? -4.824 3.277 -8.967 1.00 83.62 105 PHE A N 1
ATOM 805 C CA . PHE A 1 105 ? -4.828 4.445 -8.082 1.00 83.62 105 PHE A CA 1
ATOM 806 C C . PHE A 1 105 ? -5.253 4.111 -6.657 1.00 83.62 105 PHE A C 1
ATOM 808 O O . PHE A 1 105 ? -4.657 4.643 -5.723 1.00 83.62 105 PHE A O 1
ATOM 815 N N . ARG A 1 106 ? -6.231 3.218 -6.464 1.00 80.12 106 ARG A N 1
ATOM 816 C CA . ARG A 1 106 ? -6.644 2.788 -5.119 1.00 80.12 106 ARG A CA 1
ATOM 817 C C . ARG A 1 106 ? -5.493 2.147 -4.351 1.00 80.12 106 ARG A C 1
ATOM 819 O O . ARG A 1 106 ? -5.261 2.526 -3.205 1.00 80.12 106 ARG A O 1
ATOM 826 N N . LEU A 1 107 ? -4.743 1.247 -4.992 1.00 83.12 107 LEU A N 1
ATOM 827 C CA . LEU A 1 107 ? -3.566 0.620 -4.382 1.00 83.12 107 LEU A CA 1
ATOM 828 C C . LEU A 1 107 ? -2.500 1.651 -4.027 1.00 83.12 107 LEU A C 1
ATOM 830 O O . LEU A 1 107 ? -2.047 1.706 -2.888 1.00 83.12 107 LEU A O 1
ATOM 834 N N . VAL A 1 108 ? -2.170 2.531 -4.972 1.00 86.31 108 VAL A N 1
ATOM 835 C CA . VAL A 1 108 ? -1.220 3.623 -4.739 1.00 86.31 108 VAL A CA 1
ATOM 836 C C . VAL A 1 108 ? -1.657 4.500 -3.565 1.00 86.31 108 VAL A C 1
ATOM 838 O O . VAL A 1 108 ? -0.832 4.846 -2.723 1.00 86.31 108 VAL A O 1
ATOM 841 N N . MET A 1 109 ? -2.939 4.841 -3.449 1.00 80.50 109 MET A N 1
ATOM 842 C CA . MET A 1 109 ? -3.446 5.618 -2.316 1.00 80.50 109 MET A CA 1
ATOM 843 C C . MET A 1 109 ? -3.328 4.862 -0.989 1.00 80.50 109 MET A C 1
ATOM 845 O O . MET A 1 109 ? -2.946 5.464 0.016 1.00 80.50 109 MET A O 1
ATOM 849 N N . ALA A 1 110 ? -3.601 3.557 -0.976 1.00 80.56 110 ALA A N 1
ATOM 850 C CA . ALA A 1 110 ? -3.419 2.724 0.208 1.00 80.56 110 ALA A CA 1
ATOM 851 C C . ALA A 1 110 ? -1.941 2.658 0.635 1.00 80.56 110 ALA A C 1
ATOM 853 O O . ALA A 1 110 ? -1.623 2.922 1.794 1.00 80.56 110 ALA A O 1
ATOM 854 N N . HIS A 1 111 ? -1.002 2.443 -0.296 1.00 83.12 111 HIS A N 1
ATOM 855 C CA . HIS A 1 111 ? 0.433 2.492 0.024 1.00 83.12 111 HIS A CA 1
ATOM 856 C C . HIS A 1 111 ? 0.868 3.855 0.549 1.00 83.12 111 HIS A C 1
ATOM 858 O O . HIS A 1 111 ? 1.674 3.937 1.471 1.00 83.12 111 HIS A O 1
ATOM 864 N N . GLN A 1 112 ? 0.345 4.942 -0.027 1.00 80.44 112 GLN A N 1
ATOM 865 C CA . GLN A 1 112 ? 0.660 6.297 0.422 1.00 80.44 112 GLN A CA 1
ATOM 866 C C . GLN A 1 112 ? 0.204 6.531 1.863 1.00 80.44 112 GLN A C 1
ATOM 868 O O . GLN A 1 112 ? 0.869 7.261 2.598 1.00 80.44 112 GLN A O 1
ATOM 873 N N . LEU A 1 113 ? -0.908 5.914 2.256 1.00 78.00 113 LEU A N 1
ATOM 874 C CA . LEU A 1 113 ? -1.406 5.941 3.618 1.00 78.00 113 LEU A CA 1
ATOM 875 C C . LEU A 1 113 ? -0.486 5.156 4.554 1.00 78.00 113 LEU A C 1
ATOM 877 O O . LEU A 1 113 ? -0.039 5.703 5.557 1.00 78.00 113 LEU A O 1
ATOM 881 N N . TYR A 1 114 ? -0.113 3.928 4.190 1.00 77.25 114 TYR A N 1
ATOM 882 C CA . TYR A 1 114 ? 0.804 3.117 4.996 1.00 77.25 114 TYR A CA 1
ATOM 883 C C . TYR A 1 114 ? 2.173 3.765 5.179 1.00 77.25 114 TYR A C 1
ATOM 885 O O . TYR A 1 114 ? 2.738 3.698 6.263 1.00 77.25 114 TYR A O 1
ATOM 893 N N . LEU A 1 115 ? 2.680 4.445 4.150 1.00 77.12 115 LEU A N 1
ATOM 894 C CA . LEU A 1 115 ? 3.918 5.217 4.236 1.00 77.12 115 LEU A CA 1
ATOM 895 C C . LEU A 1 115 ? 3.833 6.404 5.204 1.00 77.12 115 LEU A C 1
ATOM 897 O O . LEU A 1 115 ? 4.868 6.840 5.695 1.00 77.12 115 LEU A O 1
ATOM 901 N N . ARG A 1 116 ? 2.629 6.921 5.475 1.00 74.38 116 ARG A N 1
ATOM 902 C CA . ARG A 1 116 ? 2.396 8.032 6.410 1.00 74.38 116 ARG A CA 1
ATOM 903 C C . ARG A 1 116 ? 2.095 7.579 7.833 1.00 74.38 116 ARG A C 1
ATOM 905 O O . ARG A 1 116 ? 2.323 8.347 8.757 1.00 74.38 116 ARG A O 1
ATOM 912 N N . LEU A 1 117 ? 1.606 6.355 8.043 1.00 70.25 117 LEU A N 1
ATOM 913 C CA . LEU A 1 117 ? 1.308 5.854 9.392 1.00 70.25 117 LEU A CA 1
ATOM 914 C C . LEU A 1 117 ? 2.523 5.916 10.350 1.00 70.25 117 LEU A C 1
ATOM 916 O O . LEU A 1 117 ? 2.324 6.328 11.490 1.00 70.25 117 LEU A O 1
ATOM 920 N N . PRO A 1 118 ? 3.768 5.618 9.921 1.00 69.00 118 PRO A N 1
ATOM 921 C CA . PRO A 1 118 ? 4.975 5.842 10.727 1.00 69.00 118 PRO A CA 1
ATOM 922 C C . PRO A 1 118 ? 5.275 7.298 11.109 1.00 69.00 118 PRO A C 1
ATOM 924 O O . PRO A 1 118 ? 6.102 7.539 11.977 1.00 69.00 118 PRO A O 1
ATOM 927 N N . GLU A 1 119 ? 4.687 8.288 10.436 1.00 66.00 119 GLU A N 1
ATOM 928 C CA . GLU A 1 119 ? 4.834 9.704 10.817 1.00 66.00 119 GLU A CA 1
ATOM 929 C C . GLU A 1 119 ? 3.841 10.094 11.909 1.00 66.00 119 GLU A C 1
ATOM 931 O O . GLU A 1 119 ? 4.034 11.097 12.581 1.00 66.00 119 GLU A O 1
ATOM 936 N N . ILE A 1 120 ? 2.770 9.311 12.051 1.00 60.09 120 ILE A N 1
ATOM 937 C CA . ILE A 1 120 ? 1.675 9.509 13.004 1.00 60.09 120 ILE A CA 1
ATOM 938 C C . ILE A 1 120 ? 1.939 8.735 14.306 1.00 60.09 120 ILE A C 1
ATOM 940 O O . ILE A 1 120 ? 1.384 9.027 15.363 1.00 60.09 120 ILE A O 1
ATOM 944 N N . PHE A 1 121 ? 2.827 7.755 14.239 1.00 59.56 121 PHE A N 1
ATOM 945 C CA . PHE A 1 121 ? 3.115 6.858 15.330 1.00 59.56 121 PHE A CA 1
ATOM 946 C C . PHE A 1 121 ? 4.569 6.386 15.289 1.00 59.56 121 PHE A C 1
ATOM 948 O O . PHE A 1 121 ? 5.142 6.276 14.214 1.00 59.56 121 PHE A O 1
ATOM 955 N N . GLU A 1 122 ? 5.151 6.001 16.426 1.00 54.53 122 GLU A N 1
ATOM 956 C CA . GLU A 1 122 ? 6.501 5.409 16.509 1.00 54.53 122 GLU A CA 1
ATOM 957 C C . GLU A 1 122 ? 6.581 3.979 15.911 1.00 54.53 122 GLU A C 1
ATOM 959 O O . GLU A 1 122 ? 6.932 3.032 16.616 1.00 54.53 122 GLU A O 1
ATOM 964 N N . TYR A 1 123 ? 6.220 3.784 14.634 1.00 59.75 123 TYR A N 1
ATOM 965 C CA . TYR A 1 123 ? 5.988 2.464 14.024 1.00 59.75 123 TYR A CA 1
ATOM 966 C C . TYR A 1 123 ? 6.796 2.197 12.752 1.00 59.75 123 TYR A C 1
ATOM 968 O O . TYR A 1 123 ? 7.239 3.102 12.047 1.00 59.75 123 TYR A O 1
ATOM 976 N N . ARG A 1 124 ? 6.920 0.910 12.409 1.00 57.28 124 ARG A N 1
ATOM 977 C CA . ARG A 1 124 ? 7.366 0.437 11.093 1.00 57.28 124 ARG A CA 1
ATOM 978 C C . ARG A 1 124 ? 6.175 -0.174 10.360 1.00 57.28 124 ARG A C 1
ATOM 980 O O . ARG A 1 124 ? 5.533 -1.064 10.905 1.00 57.28 124 ARG A O 1
ATOM 987 N N . ALA A 1 125 ? 5.912 0.291 9.141 1.00 60.12 125 ALA A N 1
ATOM 988 C CA . ALA A 1 125 ? 4.931 -0.300 8.236 1.00 60.12 125 ALA A CA 1
ATOM 989 C C . ALA A 1 125 ? 5.656 -0.915 7.032 1.00 60.12 125 ALA A C 1
ATOM 991 O O . ALA A 1 125 ? 6.465 -0.233 6.398 1.00 60.12 125 ALA A O 1
ATOM 992 N N . ASP A 1 126 ? 5.375 -2.180 6.713 1.00 64.25 126 ASP A N 1
ATOM 993 C CA . ASP A 1 126 ? 5.736 -2.776 5.419 1.00 64.25 126 ASP A CA 1
ATOM 994 C C . ASP A 1 126 ? 4.450 -2.994 4.615 1.00 64.25 126 ASP A C 1
ATOM 996 O O . ASP A 1 126 ? 3.655 -3.871 4.969 1.00 64.25 126 ASP A O 1
ATOM 1000 N N . PRO A 1 127 ? 4.180 -2.163 3.593 1.00 63.03 127 PRO A N 1
ATOM 1001 C CA . PRO A 1 127 ? 3.013 -2.342 2.748 1.00 63.03 127 PRO A CA 1
ATOM 1002 C C . PRO A 1 127 ? 3.114 -3.671 2.002 1.00 63.03 127 PRO A C 1
ATOM 1004 O O . PRO A 1 127 ? 4.111 -3.941 1.332 1.00 63.03 127 PRO A O 1
ATOM 1007 N N . GLY A 1 128 ? 2.081 -4.500 2.119 1.00 64.88 128 GLY A N 1
ATOM 1008 C CA . GLY A 1 128 ? 1.931 -5.720 1.340 1.00 64.88 128 GLY A CA 1
ATOM 1009 C C . GLY A 1 128 ? 1.440 -5.405 -0.071 1.00 64.88 128 GLY A C 1
ATOM 1010 O O . GLY A 1 128 ? 1.835 -4.420 -0.698 1.00 64.88 128 GLY A O 1
ATOM 1011 N N . SER A 1 129 ? 0.482 -6.193 -0.553 1.00 61.69 129 SER A N 1
ATOM 1012 C CA . SER A 1 129 ? -0.132 -6.024 -1.883 1.00 61.69 129 SER A CA 1
ATOM 1013 C C . SER A 1 129 ? -1.026 -4.776 -2.024 1.00 61.69 129 SER A C 1
ATOM 1015 O O . SER A 1 129 ? -1.812 -4.682 -2.963 1.00 61.69 129 SER A O 1
ATOM 1017 N N . GLY A 1 130 ? -0.900 -3.824 -1.091 1.00 60.34 130 GLY A N 1
ATOM 1018 C CA . GLY A 1 130 ? -1.658 -2.576 -0.981 1.00 60.34 130 GLY A CA 1
ATOM 1019 C C . GLY A 1 130 ? -3.018 -2.694 -0.301 1.00 60.34 130 GLY A C 1
ATOM 1020 O O . GLY A 1 130 ? -3.719 -1.696 -0.207 1.00 60.34 130 GLY A O 1
ATOM 1021 N N . TRP A 1 131 ? -3.367 -3.874 0.209 1.00 66.12 131 TRP A N 1
ATOM 1022 C CA . TRP A 1 131 ? -4.593 -4.106 0.986 1.00 66.12 131 TRP A CA 1
ATOM 1023 C C . TRP A 1 131 ? -4.327 -4.274 2.470 1.00 66.12 131 TRP A C 1
ATOM 1025 O O . TRP A 1 131 ? -5.204 -4.029 3.297 1.00 66.12 131 TRP A O 1
ATOM 1035 N N . ASP A 1 132 ? -3.115 -4.700 2.778 1.00 70.31 132 ASP A N 1
ATOM 1036 C CA . ASP A 1 132 ? -2.640 -5.035 4.090 1.00 70.31 132 ASP A CA 1
ATOM 1037 C C . ASP A 1 132 ? -1.230 -4.478 4.303 1.00 70.31 132 ASP A C 1
ATOM 1039 O O . ASP A 1 132 ? -0.442 -4.314 3.368 1.00 70.31 132 ASP A O 1
ATOM 1043 N N . ALA A 1 133 ? -0.915 -4.169 5.549 1.00 73.38 133 ALA A N 1
ATOM 1044 C CA . ALA A 1 133 ? 0.434 -3.891 6.006 1.00 73.38 133 ALA A CA 1
ATOM 1045 C C . ALA A 1 133 ? 0.608 -4.500 7.395 1.00 73.38 133 ALA A C 1
ATOM 1047 O O . ALA A 1 133 ? -0.365 -4.685 8.124 1.00 73.38 133 ALA A O 1
ATOM 1048 N N . LEU A 1 134 ? 1.842 -4.789 7.787 1.00 69.81 134 LEU A N 1
ATOM 1049 C CA . LEU A 1 134 ? 2.142 -5.124 9.176 1.00 69.81 134 LEU A CA 1
ATOM 1050 C C . LEU A 1 134 ? 2.687 -3.882 9.874 1.00 69.81 134 LEU A C 1
ATOM 1052 O O . LEU A 1 134 ? 3.620 -3.256 9.370 1.00 69.81 134 LEU A O 1
ATOM 1056 N N . LEU A 1 135 ? 2.095 -3.533 11.012 1.00 68.62 135 LEU A N 1
ATOM 1057 C CA . LEU A 1 135 ? 2.474 -2.393 11.838 1.00 68.62 135 LEU A CA 1
ATOM 1058 C C . LEU A 1 135 ? 3.034 -2.896 13.163 1.00 68.62 135 LEU A C 1
ATOM 1060 O O . LEU A 1 135 ? 2.384 -3.670 13.852 1.00 68.62 135 LEU A O 1
ATOM 1064 N N . GLU A 1 136 ? 4.239 -2.472 13.524 1.00 64.12 136 GLU A N 1
ATOM 1065 C CA . GLU A 1 136 ? 4.862 -2.858 14.793 1.00 64.12 136 GLU A CA 1
ATOM 1066 C C . GLU A 1 136 ? 4.941 -1.671 15.759 1.00 64.12 136 GLU A C 1
ATOM 1068 O O . GLU A 1 136 ? 5.462 -0.613 15.407 1.00 64.12 136 GLU A O 1
ATOM 1073 N N . VAL A 1 137 ? 4.446 -1.874 16.983 1.00 61.84 137 VAL A N 1
ATOM 1074 C CA . VAL A 1 137 ? 4.397 -0.899 18.081 1.00 61.84 137 VAL A CA 1
ATOM 1075 C C . VAL A 1 137 ? 5.049 -1.495 19.311 1.00 61.84 137 VAL A C 1
ATOM 1077 O O . VAL A 1 137 ? 4.488 -2.416 19.905 1.00 61.84 137 VAL A O 1
ATOM 1080 N N . LYS A 1 138 ? 6.192 -0.957 19.751 1.00 65.69 138 LYS A N 1
ATOM 1081 C CA . LYS A 1 138 ? 6.851 -1.406 20.995 1.00 65.69 138 LYS A CA 1
ATOM 1082 C C . LYS A 1 138 ? 6.993 -2.946 21.065 1.00 65.69 138 LYS A C 1
ATOM 1084 O O . LYS A 1 138 ? 6.759 -3.541 22.112 1.00 65.69 138 LYS A O 1
ATOM 1089 N N . GLY A 1 139 ? 7.311 -3.585 19.934 1.00 63.12 139 GLY A N 1
ATOM 1090 C CA . GLY A 1 139 ? 7.449 -5.043 19.807 1.00 63.12 139 GLY A CA 1
ATOM 1091 C C . GLY A 1 139 ? 6.149 -5.833 19.591 1.00 63.12 139 GLY A C 1
ATOM 1092 O O . GLY A 1 139 ? 6.197 -7.056 19.497 1.00 63.12 139 GLY A O 1
ATOM 1093 N N . ILE A 1 140 ? 4.987 -5.178 19.502 1.00 66.19 140 ILE A N 1
ATOM 1094 C CA . ILE A 1 140 ? 3.691 -5.820 19.227 1.00 66.19 140 ILE A CA 1
ATOM 1095 C C . ILE A 1 140 ? 3.297 -5.567 17.770 1.00 66.19 140 ILE A C 1
ATOM 1097 O O . ILE A 1 140 ? 3.327 -4.427 17.313 1.00 66.19 140 ILE A O 1
ATOM 1101 N N . GLN A 1 141 ? 2.883 -6.613 17.056 1.00 70.19 141 GLN A N 1
ATOM 1102 C CA . GLN A 1 141 ? 2.472 -6.530 15.655 1.00 70.19 141 GLN A CA 1
ATOM 1103 C C . GLN A 1 141 ? 0.949 -6.404 15.503 1.00 70.19 141 GLN A C 1
ATOM 1105 O O . GLN A 1 141 ? 0.174 -7.136 16.118 1.00 70.19 141 GLN A O 1
ATOM 1110 N N . TYR A 1 142 ? 0.531 -5.479 14.649 1.00 70.88 142 TYR A N 1
ATOM 1111 C CA . TYR A 1 142 ? -0.847 -5.122 14.345 1.00 70.88 142 TYR A CA 1
ATOM 1112 C C . TYR A 1 142 ? -1.035 -5.233 12.827 1.00 70.88 142 TYR A C 1
ATOM 1114 O O . TYR A 1 142 ? -0.372 -4.518 12.072 1.00 70.88 142 TYR A O 1
ATOM 1122 N N . PRO A 1 143 ? -1.925 -6.110 12.344 1.00 76.50 143 PRO A N 1
ATOM 1123 C CA . PRO A 1 143 ? -2.290 -6.132 10.935 1.00 76.50 143 PRO A CA 1
ATOM 1124 C C . PRO A 1 143 ? -3.056 -4.852 10.594 1.00 76.50 143 PRO A C 1
ATOM 1126 O O . PRO A 1 143 ? -4.065 -4.552 11.229 1.00 76.50 143 PRO A O 1
ATOM 1129 N N . VAL A 1 144 ? -2.600 -4.095 9.605 1.00 75.38 144 VAL A N 1
ATOM 1130 C CA . VAL A 1 144 ? -3.320 -2.939 9.067 1.00 75.38 144 VAL A CA 1
ATOM 1131 C C . VAL A 1 144 ? -4.023 -3.358 7.791 1.00 75.38 144 VAL A C 1
ATOM 1133 O O . VAL A 1 144 ? -3.393 -3.974 6.944 1.00 75.38 144 VAL A O 1
ATOM 1136 N N . VAL A 1 145 ? -5.289 -2.994 7.612 1.00 80.25 145 VAL A N 1
ATOM 1137 C CA . VAL A 1 145 ? -6.064 -3.275 6.397 1.00 80.25 145 VAL A CA 1
ATOM 1138 C C . VAL A 1 145 ? -6.652 -1.969 5.870 1.00 80.25 145 VAL A C 1
ATOM 1140 O O . VAL A 1 145 ? -7.270 -1.235 6.635 1.00 80.25 145 VAL A O 1
ATOM 1143 N N . CYS A 1 146 ? -6.455 -1.644 4.589 1.00 79.62 146 CYS A N 1
ATOM 1144 C CA . CYS A 1 146 ? -6.959 -0.396 3.994 1.00 79.62 146 CYS A CA 1
ATOM 1145 C C . CYS A 1 146 ? -8.027 -0.687 2.932 1.00 79.62 146 CYS A C 1
ATOM 1147 O O . CYS A 1 146 ? -7.697 -0.889 1.760 1.00 79.62 146 CYS A O 1
ATOM 1149 N N . PRO A 1 147 ? -9.318 -0.730 3.307 1.00 69.75 147 PRO A N 1
ATOM 1150 C CA . PRO A 1 147 ? -10.385 -0.782 2.323 1.00 69.75 147 PRO A CA 1
ATOM 1151 C C . PRO A 1 147 ? -10.512 0.575 1.616 1.00 69.75 147 PRO A C 1
ATOM 1153 O O . PRO A 1 147 ? -10.788 1.598 2.236 1.00 69.75 147 PRO A O 1
ATOM 1156 N N . ARG A 1 148 ? -10.326 0.580 0.294 1.00 72.50 148 ARG A N 1
ATOM 1157 C CA . ARG A 1 148 ? -10.680 1.698 -0.595 1.00 72.50 148 ARG A CA 1
ATOM 1158 C C . ARG A 1 148 ? -11.861 1.241 -1.445 1.00 72.50 148 ARG A C 1
ATOM 1160 O O . ARG A 1 148 ? -11.655 0.560 -2.450 1.00 72.50 148 ARG A O 1
ATOM 1167 N N . ALA A 1 149 ? -13.082 1.505 -0.980 1.00 60.81 149 ALA A N 1
ATOM 1168 C CA . ALA A 1 149 ? -14.242 0.673 -1.297 1.00 60.81 149 ALA A CA 1
ATOM 1169 C C . ALA A 1 149 ? -14.760 0.762 -2.740 1.00 60.81 149 ALA A C 1
ATOM 1171 O O . ALA A 1 149 ? -15.665 1.524 -3.084 1.00 60.81 149 ALA A O 1
ATOM 1172 N N . GLY A 1 150 ? -14.290 -0.152 -3.580 1.00 68.25 150 GLY A N 1
ATOM 1173 C CA . GLY A 1 150 ? -15.259 -0.947 -4.324 1.00 68.25 150 GLY A CA 1
ATOM 1174 C C . GLY A 1 150 ? -15.800 -2.078 -3.442 1.00 68.25 150 GLY A C 1
ATOM 1175 O O . GLY A 1 150 ? -15.301 -2.352 -2.349 1.00 68.25 150 GLY A O 1
ATOM 1176 N N . GLU A 1 151 ? -16.871 -2.715 -3.901 1.00 71.25 151 GLU A N 1
ATOM 1177 C CA . GLU A 1 151 ? -17.532 -3.797 -3.168 1.00 71.25 151 GLU A CA 1
ATOM 1178 C C . GLU A 1 151 ? -16.615 -5.007 -2.950 1.00 71.25 151 GLU A C 1
ATOM 1180 O O . GLU A 1 151 ? -16.498 -5.496 -1.827 1.00 71.25 151 GLU A O 1
ATOM 1185 N N . ALA A 1 152 ? -15.872 -5.405 -3.986 1.00 73.44 152 ALA A N 1
ATOM 1186 C CA . ALA A 1 152 ? -14.902 -6.492 -3.906 1.00 73.44 152 ALA A CA 1
ATOM 1187 C C . ALA A 1 152 ? -13.783 -6.212 -2.883 1.00 73.44 152 ALA A C 1
ATOM 1189 O O . ALA A 1 152 ? -13.286 -7.131 -2.234 1.00 73.44 152 ALA A O 1
ATOM 1190 N N . GLU A 1 153 ? -13.384 -4.952 -2.704 1.00 77.19 153 GLU A N 1
ATOM 1191 C CA . GLU A 1 153 ? -12.371 -4.541 -1.731 1.00 77.19 153 GLU A CA 1
ATOM 1192 C C . GLU A 1 153 ? -12.881 -4.607 -0.290 1.00 77.19 153 GLU A C 1
ATOM 1194 O O . GLU A 1 153 ? -12.146 -5.029 0.605 1.00 77.19 153 GLU A O 1
ATOM 1199 N N . VAL A 1 154 ? -14.142 -4.230 -0.064 1.00 79.19 154 VAL A N 1
ATOM 1200 C CA . VAL A 1 154 ? -14.802 -4.400 1.238 1.00 79.19 154 VAL A CA 1
ATOM 1201 C C . VAL A 1 154 ? -14.899 -5.885 1.575 1.00 79.19 154 VAL A C 1
ATOM 1203 O O . VAL A 1 154 ? -14.532 -6.281 2.679 1.00 79.19 154 VAL A O 1
ATOM 1206 N N . ASP A 1 155 ? -15.334 -6.712 0.624 1.00 81.88 155 ASP A N 1
ATOM 1207 C CA . ASP A 1 155 ? -15.430 -8.162 0.810 1.00 81.88 155 ASP A CA 1
ATOM 1208 C C . ASP A 1 155 ? -14.065 -8.777 1.116 1.00 81.88 155 ASP A C 1
ATOM 1210 O O . ASP A 1 155 ? -13.921 -9.554 2.060 1.00 81.88 155 ASP A O 1
ATOM 1214 N N . ARG A 1 156 ? -13.029 -8.369 0.378 1.00 77.62 156 ARG A N 1
ATOM 1215 C CA . ARG A 1 156 ? -11.657 -8.819 0.619 1.00 77.62 156 ARG A CA 1
ATOM 1216 C C . ARG A 1 156 ? -11.141 -8.389 1.989 1.00 77.62 156 ARG A C 1
ATOM 1218 O O . ARG A 1 156 ? -10.500 -9.191 2.659 1.00 77.62 156 ARG A O 1
ATOM 1225 N N . CYS A 1 157 ? -11.434 -7.164 2.423 1.00 80.94 157 CYS A N 1
ATOM 1226 C CA . CYS A 1 157 ? -11.097 -6.683 3.763 1.00 80.94 157 CYS A CA 1
ATOM 1227 C C . CYS A 1 157 ? -11.751 -7.554 4.846 1.00 80.94 157 CYS A C 1
ATOM 1229 O O . CYS A 1 157 ? -11.069 -8.011 5.762 1.00 80.94 157 CYS A O 1
ATOM 1231 N N . VAL A 1 158 ? -13.045 -7.862 4.704 1.00 82.62 158 VAL A N 1
ATOM 1232 C CA . VAL A 1 158 ? -13.771 -8.750 5.627 1.00 82.62 158 VAL A CA 1
ATOM 1233 C C . VAL A 1 158 ? -13.153 -10.152 5.649 1.00 82.62 158 VAL A C 1
ATOM 1235 O O . VAL A 1 158 ? -12.945 -10.701 6.729 1.00 82.62 158 VAL A O 1
ATOM 1238 N N . LEU A 1 159 ? -12.795 -10.709 4.486 1.00 82.12 159 LEU A N 1
ATOM 1239 C CA . LEU A 1 159 ? -12.110 -12.003 4.394 1.00 82.12 159 LEU A CA 1
ATOM 1240 C C . LEU A 1 159 ? -10.760 -11.986 5.122 1.00 82.12 159 LEU A C 1
ATOM 1242 O O . LEU A 1 159 ? -10.498 -12.872 5.931 1.00 82.12 159 LEU A O 1
ATOM 1246 N N . VAL A 1 160 ? -9.925 -10.967 4.886 1.00 79.62 160 VAL A N 1
ATOM 1247 C CA . VAL A 1 160 ? -8.623 -10.815 5.560 1.00 79.62 160 VAL A CA 1
ATOM 1248 C C . VAL A 1 160 ? -8.810 -10.713 7.073 1.00 79.62 160 VAL A C 1
ATOM 1250 O O . VAL A 1 160 ? -8.145 -11.431 7.813 1.00 79.62 160 VAL A O 1
ATOM 1253 N N . LEU A 1 161 ? -9.750 -9.889 7.542 1.00 80.12 161 LEU A N 1
ATOM 1254 C CA . LEU A 1 161 ? -10.057 -9.749 8.970 1.00 80.12 161 LEU A CA 1
ATOM 1255 C C . LEU A 1 161 ? -10.596 -11.046 9.590 1.00 80.12 161 LEU A C 1
ATOM 1257 O O . LEU A 1 161 ? -10.355 -11.299 10.769 1.00 80.12 161 LEU A O 1
ATOM 1261 N N . GLY A 1 162 ? -11.282 -11.887 8.812 1.00 76.88 162 GLY A N 1
ATOM 1262 C CA . GLY A 1 162 ? -11.714 -13.219 9.237 1.00 76.88 162 GLY A CA 1
ATOM 1263 C C . GLY A 1 162 ? -10.562 -14.208 9.452 1.00 76.88 162 GLY A C 1
ATOM 1264 O O . GLY A 1 162 ? -10.690 -15.115 10.269 1.00 76.88 162 GLY A O 1
ATOM 1265 N N . LEU A 1 163 ? -9.431 -14.016 8.767 1.00 77.94 163 LEU A N 1
ATOM 1266 C CA . LEU A 1 163 ? -8.225 -14.842 8.908 1.00 77.94 163 LEU A CA 1
ATOM 1267 C C . LEU A 1 163 ? -7.291 -14.358 10.026 1.00 77.94 163 LEU A C 1
ATOM 1269 O O . LEU A 1 163 ? -6.330 -15.046 10.370 1.00 77.94 163 LEU A O 1
ATOM 1273 N N . VAL A 1 164 ? -7.550 -13.178 10.594 1.00 76.81 164 VAL A N 1
ATOM 1274 C CA . VAL A 1 164 ? -6.733 -12.618 11.670 1.00 76.81 164 VAL A CA 1
ATOM 1275 C C . VAL A 1 164 ? -6.891 -13.475 12.943 1.00 76.81 164 VAL A C 1
ATOM 1277 O O . VAL A 1 164 ? -8.022 -13.683 13.401 1.00 76.81 164 VAL A O 1
ATOM 1280 N N . PRO A 1 165 ? -5.789 -13.957 13.558 1.00 73.81 165 PRO A N 1
ATOM 1281 C CA . PRO A 1 165 ? -5.846 -14.791 14.759 1.00 73.81 165 PRO A CA 1
ATOM 1282 C C . PRO A 1 165 ? -6.613 -14.135 15.910 1.00 73.81 165 PRO A C 1
ATOM 1284 O O . PRO A 1 165 ? -6.595 -12.912 16.068 1.00 73.81 165 PRO A O 1
ATOM 1287 N N . GLU A 1 166 ? -7.264 -14.943 16.746 1.00 72.25 166 GLU A N 1
ATOM 1288 C CA . GLU A 1 166 ? -7.884 -14.446 17.980 1.00 72.25 166 GLU A CA 1
ATOM 1289 C C . GLU A 1 166 ? -6.855 -13.757 18.887 1.00 72.25 166 GLU A C 1
ATOM 1291 O O . GLU A 1 166 ? -5.682 -14.123 18.918 1.00 72.25 166 GLU A O 1
ATOM 1296 N N . GLY A 1 167 ? -7.283 -12.700 19.580 1.00 70.56 167 GLY A N 1
ATOM 1297 C CA . GLY A 1 167 ? -6.399 -11.848 20.384 1.00 70.56 167 GLY A CA 1
ATOM 1298 C C . GLY A 1 167 ? -5.581 -10.819 19.591 1.00 70.56 167 GLY A C 1
ATOM 1299 O O . GLY A 1 167 ? -5.038 -9.890 20.191 1.00 70.56 167 GLY A O 1
ATOM 1300 N N . SER A 1 168 ? -5.537 -10.915 18.259 1.00 75.38 168 SER A N 1
ATOM 1301 C CA . SER A 1 168 ? -4.921 -9.882 17.420 1.00 75.38 168 SER A CA 1
ATOM 1302 C C . SER A 1 168 ? -5.739 -8.590 17.448 1.00 75.38 168 SER A C 1
ATOM 1304 O O . SER A 1 168 ? -6.965 -8.615 17.583 1.00 75.38 168 SER A O 1
ATOM 1306 N N . ARG A 1 169 ? -5.061 -7.453 17.267 1.00 78.12 169 ARG A N 1
ATOM 1307 C CA . ARG A 1 169 ? -5.680 -6.120 17.274 1.00 78.12 169 ARG A CA 1
ATOM 1308 C C . ARG A 1 169 ? -5.533 -5.431 15.914 1.00 78.12 169 ARG A C 1
ATOM 1310 O O . ARG A 1 169 ? -4.678 -4.566 15.779 1.00 78.12 169 ARG A O 1
ATOM 1317 N N . PRO A 1 170 ? -6.276 -5.817 14.867 1.00 82.50 170 PRO A N 1
ATOM 1318 C CA . PRO A 1 170 ? -6.100 -5.194 13.562 1.00 82.50 170 PRO A CA 1
ATOM 1319 C C . PRO A 1 170 ? -6.494 -3.709 13.560 1.00 82.50 170 PRO A C 1
ATOM 1321 O O . PRO A 1 170 ? -7.385 -3.280 14.297 1.00 82.50 170 PRO A O 1
ATOM 1324 N N . VAL A 1 171 ? -5.843 -2.934 12.696 1.00 83.19 171 VAL A N 1
ATOM 1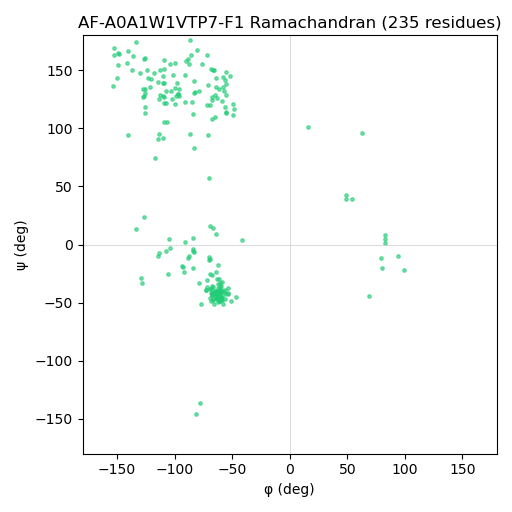325 C CA . VAL A 1 171 ? -6.177 -1.536 12.403 1.00 83.19 171 VAL A CA 1
ATOM 1326 C C . VAL A 1 171 ? -6.766 -1.465 10.999 1.00 83.19 171 VAL A C 1
ATOM 1328 O O . VAL A 1 171 ? -6.131 -1.851 10.027 1.00 83.19 171 VAL A O 1
ATOM 1331 N N . VAL A 1 172 ? -7.983 -0.967 10.868 1.00 85.88 172 VAL A N 1
ATOM 1332 C CA . VAL A 1 172 ? -8.700 -0.829 9.605 1.00 85.88 172 VAL A CA 1
ATOM 1333 C C . VAL A 1 172 ? -8.751 0.645 9.241 1.00 85.88 172 VAL A C 1
ATOM 1335 O O . VAL A 1 172 ? -9.276 1.455 10.002 1.00 85.88 172 VAL A O 1
ATOM 1338 N N . VAL A 1 173 ? -8.215 0.989 8.073 1.00 83.69 173 VAL A N 1
ATOM 1339 C CA . VAL A 1 173 ? -8.184 2.361 7.564 1.00 83.69 173 VAL A CA 1
ATOM 1340 C C . VAL A 1 173 ? -9.052 2.482 6.318 1.00 83.69 173 VAL A C 1
ATOM 1342 O O . VAL A 1 173 ? -8.608 2.157 5.218 1.00 83.69 173 VAL A O 1
ATOM 1345 N N . ALA A 1 174 ? -10.297 2.911 6.489 1.00 83.62 174 ALA A N 1
ATOM 1346 C CA . ALA A 1 174 ? -11.262 3.043 5.403 1.00 83.62 174 ALA A CA 1
ATOM 1347 C C . ALA A 1 174 ? -11.155 4.388 4.671 1.00 83.62 174 ALA A C 1
ATOM 1349 O O . ALA A 1 174 ? -10.577 5.341 5.192 1.00 83.62 174 ALA A O 1
ATOM 1350 N N . ALA A 1 175 ? -11.725 4.504 3.467 1.00 79.75 175 ALA A N 1
ATOM 1351 C CA . ALA A 1 175 ? -11.755 5.804 2.799 1.00 79.75 175 ALA A CA 1
ATOM 1352 C C . ALA A 1 175 ? -12.750 6.770 3.466 1.00 79.75 175 ALA A C 1
ATOM 1354 O O . ALA A 1 175 ? -12.516 7.975 3.450 1.00 79.75 175 ALA A O 1
ATOM 1355 N N . THR A 1 176 ? -13.830 6.251 4.060 1.00 83.00 176 THR A N 1
ATOM 1356 C CA . THR A 1 176 ? -14.872 7.030 4.749 1.00 83.00 176 THR A CA 1
ATOM 1357 C C . THR A 1 176 ? -15.354 6.330 6.022 1.00 83.00 176 THR A C 1
ATOM 1359 O O . THR A 1 176 ? -15.105 5.139 6.226 1.00 83.00 176 THR A O 1
ATOM 1362 N N . GLU A 1 177 ? -16.090 7.060 6.863 1.00 85.69 177 GLU A N 1
ATOM 1363 C CA . GLU A 1 177 ? -16.787 6.486 8.020 1.00 85.69 177 GLU A CA 1
ATOM 1364 C C . GLU A 1 177 ? -17.799 5.406 7.601 1.00 85.69 177 GLU A C 1
ATOM 1366 O O . GLU A 1 177 ? -17.787 4.309 8.156 1.00 85.69 177 GLU A O 1
ATOM 1371 N N . ASP A 1 178 ? -18.607 5.661 6.566 1.00 86.06 178 ASP A N 1
ATOM 1372 C CA . ASP A 1 178 ? -19.587 4.693 6.049 1.00 86.06 178 ASP A CA 1
ATOM 1373 C C . ASP A 1 178 ? -18.931 3.368 5.634 1.00 86.06 178 ASP A C 1
ATOM 1375 O O . ASP A 1 178 ? -19.448 2.283 5.908 1.00 86.06 178 ASP A O 1
ATOM 1379 N N . GLU A 1 179 ? -17.762 3.436 4.992 1.00 85.69 179 GLU A N 1
ATOM 1380 C CA . GLU A 1 179 ? -16.986 2.250 4.630 1.00 85.69 179 GLU A CA 1
ATOM 1381 C C . GLU A 1 179 ? -16.472 1.510 5.870 1.00 85.69 179 GLU A C 1
ATOM 1383 O O . GLU A 1 179 ? -16.543 0.278 5.924 1.00 85.69 179 GLU A O 1
ATOM 1388 N N . ALA A 1 180 ? -15.997 2.242 6.882 1.00 86.50 180 ALA A N 1
ATOM 1389 C CA . ALA A 1 180 ? -15.573 1.657 8.149 1.00 86.50 180 ALA A CA 1
ATOM 1390 C C . ALA A 1 180 ? -16.736 0.930 8.844 1.00 86.50 180 ALA A C 1
ATOM 1392 O O . ALA A 1 180 ? -16.569 -0.217 9.256 1.00 86.50 180 ALA A O 1
ATOM 1393 N N . VAL A 1 181 ? -17.925 1.542 8.902 1.00 88.06 181 VAL A N 1
ATOM 1394 C CA . VAL A 1 181 ? -19.151 0.936 9.456 1.00 88.06 181 VAL A CA 1
ATOM 1395 C C . VAL A 1 181 ? -19.573 -0.297 8.651 1.00 88.06 181 VAL A C 1
ATOM 1397 O O . VAL A 1 181 ? -19.918 -1.337 9.225 1.00 88.06 181 VAL A O 1
ATOM 1400 N N . ARG A 1 182 ? -19.503 -0.232 7.316 1.00 87.56 182 ARG A N 1
ATOM 1401 C CA . ARG A 1 182 ? -19.836 -1.364 6.438 1.00 87.56 182 ARG A CA 1
ATOM 1402 C C . ARG A 1 182 ? -18.908 -2.557 6.667 1.00 87.56 182 ARG A C 1
ATOM 1404 O O . ARG A 1 182 ? -19.382 -3.688 6.687 1.00 87.56 182 ARG A O 1
ATOM 1411 N N . VAL A 1 183 ? -17.605 -2.335 6.845 1.00 87.81 183 VAL A N 1
ATOM 1412 C CA . VAL A 1 183 ? -16.658 -3.411 7.189 1.00 87.81 183 VAL A CA 1
ATOM 1413 C C . VAL A 1 183 ? -16.917 -3.915 8.610 1.00 87.81 183 VAL A C 1
ATOM 1415 O O . VAL A 1 183 ? -16.995 -5.122 8.829 1.00 87.81 183 VAL A O 1
ATOM 1418 N N . ALA A 1 184 ? -17.088 -3.003 9.569 1.00 87.44 184 ALA A N 1
ATOM 1419 C CA . ALA A 1 184 ? -17.282 -3.314 10.983 1.00 87.44 184 ALA A CA 1
ATOM 1420 C C . ALA A 1 184 ? -18.519 -4.176 11.261 1.00 87.44 184 ALA A C 1
ATOM 1422 O O . ALA A 1 184 ? -18.455 -5.122 12.040 1.00 87.44 184 ALA A O 1
ATOM 1423 N N . SER A 1 185 ? -19.629 -3.902 10.580 1.00 86.88 185 SER A N 1
ATOM 1424 C CA . SER A 1 185 ? -20.874 -4.662 10.748 1.00 86.88 185 SER A CA 1
ATOM 1425 C C . SER A 1 185 ? -20.814 -6.096 10.203 1.00 86.88 185 SER A C 1
ATOM 1427 O O . SER A 1 185 ? -21.691 -6.900 10.509 1.00 86.88 185 SER A O 1
ATOM 1429 N N . ARG A 1 186 ? -19.790 -6.437 9.406 1.00 86.56 186 ARG A N 1
ATOM 1430 C CA . ARG A 1 186 ? -19.668 -7.727 8.701 1.00 86.56 186 ARG A CA 1
ATOM 1431 C C . ARG A 1 186 ? -18.608 -8.666 9.274 1.00 86.56 186 ARG A C 1
ATOM 1433 O O . ARG A 1 186 ? -18.478 -9.790 8.797 1.00 86.56 186 ARG A O 1
ATOM 1440 N N . ILE A 1 187 ? -17.829 -8.218 10.252 1.00 80.81 187 ILE A N 1
ATOM 1441 C CA . ILE A 1 187 ? -16.800 -9.042 10.896 1.00 80.81 187 ILE A CA 1
ATOM 1442 C C . ILE A 1 187 ? -17.368 -9.838 12.077 1.00 80.81 187 ILE A C 1
ATOM 1444 O O . ILE A 1 187 ? -18.403 -9.492 12.646 1.00 80.81 187 ILE A O 1
ATOM 1448 N N . ARG A 1 188 ? -16.670 -10.914 12.464 1.00 70.44 188 ARG A N 1
ATOM 1449 C CA . ARG A 1 188 ? -17.063 -11.769 13.595 1.00 70.44 188 ARG A CA 1
ATOM 1450 C C . ARG A 1 188 ? -17.218 -10.966 14.892 1.00 70.4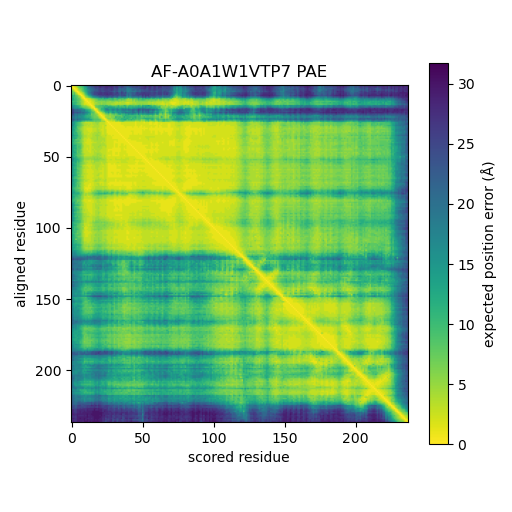4 188 ARG A C 1
ATOM 1452 O O . ARG A 1 188 ? -16.392 -10.103 15.204 1.00 70.44 188 ARG A O 1
ATOM 1459 N N . ALA A 1 189 ? -18.226 -11.318 15.687 1.00 60.78 189 ALA A N 1
ATOM 1460 C CA . ALA A 1 189 ? -18.368 -10.806 17.044 1.00 60.78 189 ALA A CA 1
ATOM 1461 C C . ALA A 1 189 ? -17.108 -11.139 17.869 1.00 60.78 189 ALA A C 1
ATOM 1463 O O . ALA A 1 189 ? -16.622 -12.268 17.837 1.00 60.78 189 ALA A O 1
ATOM 1464 N N . GLY A 1 190 ? -16.560 -10.148 18.579 1.00 61.72 190 GLY A N 1
ATOM 1465 C CA . GLY A 1 190 ? -15.400 -10.317 19.464 1.00 61.72 190 GLY A CA 1
ATOM 1466 C C . GLY A 1 190 ? -14.024 -10.009 18.856 1.00 61.72 190 GLY A C 1
ATOM 1467 O O . GLY A 1 190 ? -13.057 -9.900 19.610 1.00 61.72 190 GLY A O 1
ATOM 1468 N N . LEU A 1 191 ? -13.901 -9.796 17.538 1.00 73.44 191 LEU A N 1
ATOM 1469 C CA . LEU A 1 191 ? -12.645 -9.297 16.963 1.00 73.44 191 LEU A CA 1
ATOM 1470 C C . LEU A 1 191 ? -12.411 -7.841 17.398 1.00 73.44 191 LEU A C 1
ATOM 1472 O O . LEU A 1 191 ? -13.202 -6.953 17.084 1.00 73.44 191 LEU A O 1
ATOM 1476 N N . GLN A 1 192 ? -11.301 -7.583 18.091 1.00 74.44 192 GLN A N 1
ATOM 1477 C CA . GLN A 1 192 ? -10.922 -6.231 18.507 1.00 74.44 192 GLN A CA 1
ATOM 1478 C C . GLN A 1 192 ? -10.209 -5.489 17.373 1.00 74.44 192 GLN A C 1
ATOM 1480 O O . GLN A 1 192 ? -8.984 -5.428 17.336 1.00 74.44 192 GLN A O 1
ATOM 1485 N N . ALA A 1 193 ? -10.982 -4.910 16.457 1.00 80.38 193 ALA A N 1
ATOM 1486 C CA . ALA A 1 193 ? -10.468 -4.053 15.395 1.00 80.38 193 ALA A CA 1
ATOM 1487 C C . ALA A 1 193 ? -10.595 -2.562 15.755 1.00 80.38 193 ALA A C 1
ATOM 1489 O O . ALA A 1 193 ? -11.614 -2.121 16.295 1.00 80.38 193 ALA A O 1
ATOM 1490 N N . ARG A 1 194 ? -9.561 -1.783 15.429 1.00 83.56 194 ARG A N 1
ATOM 1491 C CA . ARG A 1 194 ? -9.581 -0.314 15.481 1.00 83.56 194 ARG A CA 1
ATOM 1492 C C . ARG A 1 194 ? -9.871 0.227 14.091 1.00 83.56 194 ARG A C 1
ATOM 1494 O O . ARG A 1 194 ? -9.187 -0.156 13.156 1.00 83.56 194 ARG A O 1
ATOM 1501 N N . TYR A 1 195 ? -10.830 1.125 13.960 1.00 84.06 195 TYR A N 1
ATOM 1502 C CA . TYR A 1 195 ? -11.257 1.735 12.708 1.00 84.06 195 TYR A CA 1
ATOM 1503 C C . TYR A 1 195 ? -10.853 3.206 12.670 1.00 84.06 195 TYR A C 1
ATOM 1505 O O . TYR A 1 195 ? -10.976 3.924 13.662 1.00 84.06 195 TYR A O 1
ATOM 1513 N N . VAL A 1 196 ? -10.387 3.656 11.514 1.00 82.25 196 VAL A N 1
ATOM 1514 C CA . VAL A 1 196 ? -10.100 5.059 11.203 1.00 82.25 196 VAL A CA 1
ATOM 1515 C C . VAL A 1 196 ? -10.357 5.288 9.714 1.00 82.25 196 VAL A C 1
ATOM 1517 O O . VAL A 1 196 ? -10.461 4.327 8.950 1.00 82.25 196 VAL A O 1
ATOM 1520 N N . TRP A 1 197 ? -10.474 6.542 9.290 1.00 81.69 197 TRP A N 1
ATOM 1521 C CA . TRP A 1 197 ? -10.584 6.898 7.880 1.00 81.69 197 TRP A CA 1
ATOM 1522 C C . TRP A 1 197 ? -9.710 8.092 7.508 1.00 81.69 197 TRP A C 1
ATOM 1524 O O . TRP A 1 197 ? -9.218 8.826 8.365 1.00 81.69 197 TRP A O 1
ATOM 1534 N N . ASP A 1 198 ? -9.484 8.237 6.206 1.00 73.19 198 ASP A N 1
ATOM 1535 C CA . ASP A 1 198 ? -8.532 9.161 5.587 1.00 73.19 198 ASP A CA 1
ATOM 1536 C C . ASP A 1 198 ? -8.548 10.596 6.118 1.00 73.19 198 ASP A C 1
ATOM 1538 O O . ASP A 1 198 ? -7.481 11.184 6.322 1.00 73.19 198 ASP A O 1
ATOM 1542 N N . ASP A 1 199 ? -9.739 11.167 6.296 1.00 69.12 199 ASP A N 1
ATOM 1543 C CA . ASP A 1 199 ? -9.887 12.568 6.691 1.00 69.12 199 ASP A CA 1
ATOM 1544 C C . ASP A 1 199 ? -9.355 12.800 8.110 1.00 69.12 199 ASP A C 1
ATOM 1546 O O . ASP A 1 199 ? -8.644 13.778 8.346 1.00 69.12 199 ASP A O 1
ATOM 1550 N N . LEU A 1 200 ? -9.558 11.833 9.010 1.00 66.88 200 LEU A N 1
ATOM 1551 C CA . LEU A 1 200 ? -9.076 11.908 10.390 1.00 66.88 200 LEU A CA 1
ATOM 1552 C C . LEU A 1 200 ? -7.553 11.817 10.494 1.00 66.88 200 LEU A C 1
ATOM 1554 O O . LEU A 1 200 ? -6.969 12.361 11.423 1.00 66.88 200 LEU A O 1
ATOM 1558 N N . LEU A 1 201 ? -6.871 11.194 9.526 1.00 66.19 201 LEU A N 1
ATOM 1559 C CA . LEU A 1 201 ? -5.404 11.137 9.535 1.00 66.19 201 LEU A CA 1
ATOM 1560 C C . LEU A 1 201 ? -4.748 12.495 9.263 1.00 66.19 201 LEU A C 1
ATOM 1562 O O . LEU A 1 201 ? -3.524 12.599 9.370 1.00 66.19 201 LEU A O 1
ATOM 1566 N N . ARG A 1 202 ? -5.510 13.512 8.838 1.00 68.44 202 ARG A N 1
ATOM 1567 C CA . ARG A 1 202 ? -4.994 14.846 8.493 1.00 68.44 202 ARG A CA 1
ATOM 1568 C C . ARG A 1 202 ? -5.043 15.837 9.650 1.00 68.44 202 ARG A C 1
ATOM 1570 O O . ARG A 1 202 ? -4.319 16.831 9.576 1.00 68.44 202 ARG A O 1
ATOM 1577 N N . GLU A 1 203 ? -5.846 15.562 10.669 1.00 68.56 203 GLU A N 1
ATOM 1578 C CA . GLU A 1 203 ? -6.074 16.438 11.817 1.00 68.56 203 GLU A CA 1
ATOM 1579 C C . GLU A 1 203 ? -4.892 16.411 12.802 1.00 68.56 203 GLU A C 1
ATOM 1581 O O . GLU A 1 203 ? -4.096 15.471 12.829 1.00 68.56 203 GLU A O 1
ATOM 1586 N N . GLU A 1 204 ? -4.740 17.487 13.579 1.00 71.00 204 GLU A N 1
ATOM 1587 C CA . GLU A 1 204 ? -3.683 17.606 14.595 1.00 71.00 204 GLU A CA 1
ATOM 1588 C C . GLU A 1 204 ? -3.974 16.722 15.811 1.00 71.00 204 GLU A C 1
ATOM 1590 O O . GLU A 1 204 ? -3.076 16.074 16.346 1.00 71.00 204 GLU A O 1
ATOM 1595 N N . GLU A 1 205 ? -5.245 16.652 16.203 1.00 72.44 205 GLU A N 1
ATOM 1596 C CA . GLU A 1 205 ? -5.767 15.730 17.201 1.00 72.44 205 GLU A CA 1
ATOM 1597 C C . GLU A 1 205 ? -6.923 14.953 16.585 1.00 72.44 205 GLU A C 1
ATOM 1599 O O . GLU A 1 205 ? -7.829 15.558 16.024 1.00 72.44 205 GLU A O 1
ATOM 1604 N N . PHE A 1 206 ? -6.916 13.630 16.708 1.00 73.06 206 PHE A N 1
ATOM 1605 C CA . PHE A 1 206 ? -7.958 12.788 16.124 1.00 73.06 206 PHE A CA 1
ATOM 1606 C C . PHE A 1 206 ? -8.189 11.525 16.952 1.00 73.06 206 PHE A C 1
ATOM 1608 O O . PHE A 1 206 ? -7.391 11.162 17.824 1.00 73.06 206 PHE A O 1
ATOM 1615 N N . PHE A 1 207 ? -9.316 10.862 16.687 1.00 75.62 207 PHE A N 1
ATOM 1616 C CA . PHE A 1 207 ? -9.766 9.683 17.419 1.00 75.62 207 PHE A CA 1
ATOM 1617 C C . PHE A 1 207 ? -9.786 8.441 16.533 1.00 75.62 207 PHE A C 1
ATOM 1619 O O . PHE A 1 207 ? -10.223 8.475 15.385 1.00 75.62 207 PHE A O 1
ATOM 1626 N N . PHE A 1 208 ? -9.371 7.318 17.108 1.00 77.00 208 PHE A N 1
ATOM 1627 C CA . PHE A 1 208 ? -9.624 5.991 16.560 1.00 77.00 208 PHE A CA 1
ATOM 1628 C C . PHE A 1 208 ? -10.919 5.446 17.123 1.00 77.00 208 PHE A C 1
ATOM 1630 O O . PHE A 1 208 ? -11.200 5.618 18.309 1.00 77.00 208 PHE A O 1
ATOM 1637 N N . TYR A 1 209 ? -11.646 4.688 16.318 1.00 81.62 209 TYR A N 1
ATOM 1638 C CA . TYR A 1 209 ? -12.920 4.097 16.695 1.00 81.62 209 TYR A CA 1
ATOM 1639 C C . TYR A 1 209 ? -12.803 2.583 16.864 1.00 81.62 209 TYR A C 1
ATOM 1641 O O . TYR A 1 209 ? -11.899 1.949 16.330 1.00 81.62 209 TYR A O 1
ATOM 1649 N N . ARG A 1 210 ? -13.727 1.974 17.601 1.00 86.31 210 ARG A N 1
ATOM 1650 C CA . ARG A 1 210 ? -13.891 0.519 17.708 1.00 86.31 210 ARG A CA 1
ATOM 1651 C C . ARG A 1 210 ? -15.348 0.149 17.477 1.00 86.31 210 ARG A C 1
ATOM 1653 O O . ARG A 1 210 ? -16.236 0.903 17.864 1.00 86.31 210 ARG A O 1
ATOM 1660 N N . TRP A 1 211 ? -15.596 -1.015 16.893 1.00 87.19 211 TRP A N 1
ATOM 1661 C CA . TRP A 1 211 ? -16.954 -1.539 16.752 1.00 87.19 211 TRP A CA 1
ATOM 1662 C C . TRP A 1 211 ? -17.449 -2.149 18.065 1.00 87.19 211 TRP A C 1
ATOM 1664 O O . TRP A 1 211 ? -16.739 -2.944 18.680 1.00 87.19 211 TRP A O 1
ATOM 1674 N N . THR A 1 212 ? -18.667 -1.805 18.488 1.00 83.62 212 THR A N 1
ATOM 1675 C CA . THR A 1 212 ? -19.283 -2.319 19.728 1.00 83.62 212 THR A CA 1
ATOM 1676 C C . THR A 1 212 ? -20.367 -3.371 19.504 1.00 83.62 212 THR A C 1
ATOM 1678 O O . THR A 1 212 ? -21.003 -3.811 20.456 1.00 83.62 212 THR A O 1
ATOM 1681 N N . GLY A 1 213 ? -20.592 -3.787 18.256 1.00 80.62 213 GLY A N 1
ATOM 1682 C CA . GLY A 1 213 ? -21.709 -4.655 17.871 1.00 80.62 213 GLY A CA 1
ATOM 1683 C C . GLY A 1 213 ? -22.889 -3.891 17.270 1.00 80.62 213 GLY A C 1
ATOM 1684 O O . GLY A 1 213 ? -23.650 -4.475 16.506 1.00 80.62 213 GLY A O 1
ATOM 1685 N N . SER A 1 214 ? -23.013 -2.591 17.556 1.00 83.06 214 SER A N 1
ATOM 1686 C CA . SER A 1 214 ? -24.089 -1.738 17.029 1.00 83.06 214 SER A CA 1
ATOM 1687 C C . SER A 1 214 ? -23.605 -0.439 16.387 1.00 83.06 214 SER A C 1
ATOM 1689 O O . SER A 1 214 ? -24.271 0.074 15.489 1.00 83.06 214 SER A O 1
ATOM 1691 N N . ARG A 1 215 ? -22.463 0.104 16.824 1.00 87.31 215 ARG A N 1
ATOM 1692 C CA . ARG A 1 215 ? -21.890 1.347 16.291 1.00 87.31 215 ARG A CA 1
ATOM 1693 C C . ARG A 1 215 ? -20.371 1.395 16.447 1.00 87.31 215 ARG A C 1
ATOM 1695 O O . ARG A 1 215 ? -19.776 0.579 17.154 1.00 87.31 215 ARG A O 1
ATOM 1702 N N . LEU A 1 216 ? -19.756 2.380 15.797 1.00 86.94 216 LEU A N 1
ATOM 1703 C CA . LEU A 1 216 ? -18.377 2.780 16.054 1.00 86.94 216 LEU A CA 1
ATOM 1704 C C . LEU A 1 216 ? -18.334 3.734 17.256 1.00 86.94 216 LEU A C 1
ATOM 1706 O O . LEU A 1 216 ? -19.085 4.704 17.311 1.00 86.94 216 LEU A O 1
ATOM 1710 N N . GLU A 1 217 ? -17.459 3.464 18.223 1.00 87.19 217 GLU A N 1
ATOM 1711 C CA . GLU A 1 217 ? -17.235 4.324 19.393 1.00 87.19 217 GLU A CA 1
ATOM 1712 C C . GLU A 1 217 ? -15.765 4.746 19.497 1.00 87.19 217 GLU A C 1
ATOM 1714 O O . GLU A 1 217 ? -14.892 3.920 19.213 1.00 87.19 217 GLU A O 1
ATOM 1719 N N . PRO A 1 218 ? -15.458 5.983 19.936 1.00 85.81 218 PRO A N 1
ATOM 1720 C CA . PRO A 1 218 ? -14.085 6.418 20.176 1.00 85.81 218 PRO A CA 1
ATOM 1721 C C . PRO A 1 218 ? -13.347 5.488 21.150 1.00 85.81 218 PRO A C 1
ATOM 1723 O O . PRO A 1 218 ? -13.895 5.044 22.158 1.00 85.81 218 PRO A O 1
ATOM 1726 N N . SER A 1 219 ? -12.087 5.193 20.846 1.00 77.62 219 SER A N 1
ATOM 1727 C CA . SER A 1 219 ? -11.252 4.223 21.564 1.00 77.62 219 SER A CA 1
ATOM 1728 C C . SER A 1 219 ? -9.894 4.777 21.987 1.00 77.62 219 SER A C 1
ATOM 1730 O O . SER A 1 219 ? -9.388 4.390 23.036 1.00 77.62 219 SER A O 1
ATOM 1732 N N . GLU A 1 220 ? -9.302 5.680 21.203 1.00 73.69 220 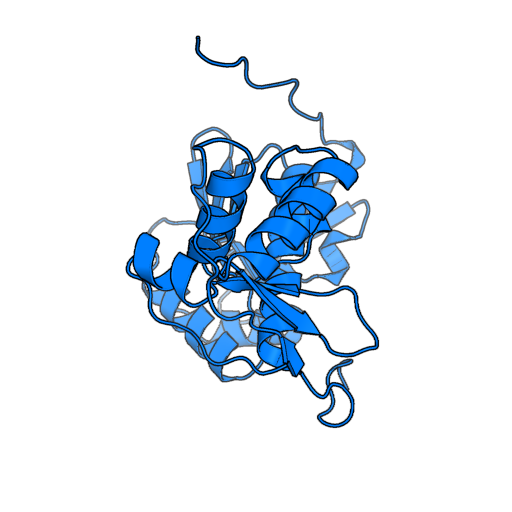GLU A N 1
ATOM 1733 C CA . GLU A 1 220 ? -7.998 6.279 21.496 1.00 73.69 220 GLU A CA 1
ATOM 1734 C C . GLU A 1 220 ? -7.884 7.659 20.851 1.00 73.69 220 GLU A C 1
ATOM 1736 O O . GLU A 1 220 ? -8.267 7.820 19.693 1.00 73.69 220 GLU A O 1
ATOM 1741 N N . LYS A 1 221 ? -7.354 8.633 21.600 1.00 76.44 221 LYS A N 1
ATOM 1742 C CA . LYS A 1 221 ? -7.007 9.970 21.103 1.00 76.44 221 LYS A CA 1
ATOM 1743 C C . LYS A 1 221 ? -5.516 10.005 20.768 1.00 76.44 221 LYS A C 1
ATOM 1745 O O . LYS A 1 221 ? -4.701 9.650 21.618 1.00 76.44 221 LYS A O 1
ATOM 1750 N N . VAL A 1 222 ? -5.171 10.471 19.573 1.00 68.88 222 VAL A N 1
ATOM 1751 C CA . VAL A 1 222 ? -3.785 10.646 19.115 1.00 68.88 222 VAL A CA 1
ATOM 1752 C C . VAL A 1 222 ? -3.560 12.114 18.762 1.00 68.88 222 VAL A C 1
ATOM 1754 O O . VAL A 1 222 ? -4.455 12.771 18.233 1.00 68.88 222 VAL A O 1
ATOM 1757 N N . SER A 1 223 ? -2.371 12.628 19.079 1.00 67.31 223 SER A N 1
ATOM 1758 C CA . SER A 1 223 ? -1.933 13.981 18.723 1.00 67.31 223 SER A CA 1
ATOM 1759 C C . SER A 1 223 ? -0.656 13.915 17.890 1.00 67.31 223 SER A C 1
ATOM 1761 O O . SER A 1 223 ? 0.267 13.172 18.235 1.00 67.31 223 SER A O 1
ATOM 1763 N N . ARG A 1 224 ? -0.589 14.705 16.813 1.00 62.47 224 ARG A N 1
ATOM 1764 C CA . ARG A 1 224 ? 0.586 14.802 15.934 1.00 62.47 224 ARG A CA 1
ATOM 1765 C C . ARG A 1 224 ? 1.787 15.467 16.605 1.00 62.47 224 ARG A C 1
ATOM 1767 O O . ARG A 1 224 ? 2.915 15.016 16.430 1.00 62.47 224 ARG A O 1
ATOM 1774 N N . SER A 1 225 ? 1.559 16.493 17.418 1.00 57.12 225 SER A N 1
ATOM 1775 C CA . SER A 1 225 ? 2.609 17.224 18.146 1.00 57.12 225 SER A CA 1
ATOM 1776 C C . SER A 1 225 ? 3.292 16.422 19.266 1.00 57.12 225 SER A C 1
ATOM 1778 O O . SER A 1 225 ? 4.354 16.819 19.744 1.00 57.12 225 SER A O 1
ATOM 1780 N N . GLY A 1 226 ? 2.735 15.272 19.664 1.00 45.97 226 GLY A N 1
ATOM 1781 C CA . GLY A 1 226 ? 3.346 14.353 20.635 1.00 45.97 226 GLY A CA 1
ATOM 1782 C C . GLY A 1 226 ? 4.368 13.374 20.042 1.00 45.97 226 GLY A C 1
ATOM 1783 O O . GLY A 1 226 ? 4.978 12.602 20.785 1.00 45.97 226 GLY A O 1
ATOM 1784 N N . ILE A 1 227 ? 4.555 13.375 18.721 1.00 47.00 227 ILE A N 1
ATOM 1785 C CA . ILE A 1 227 ? 5.338 12.362 18.013 1.00 47.00 227 ILE A CA 1
ATOM 1786 C C . ILE A 1 227 ? 6.805 12.778 18.017 1.00 47.00 227 ILE A C 1
ATOM 1788 O O . ILE A 1 227 ? 7.274 13.536 17.168 1.00 47.00 227 ILE A O 1
ATOM 1792 N N . LYS A 1 228 ? 7.564 12.256 18.983 1.00 39.84 228 LYS A N 1
ATOM 1793 C CA . LYS A 1 228 ? 9.019 12.231 18.861 1.00 39.84 228 LYS A CA 1
ATOM 1794 C C . LYS A 1 228 ? 9.343 11.261 17.730 1.00 39.84 228 LYS A C 1
ATOM 1796 O O . LYS A 1 228 ? 9.186 10.056 17.877 1.00 39.84 228 LYS A O 1
ATOM 1801 N N . THR A 1 229 ? 9.783 11.776 16.585 1.00 37.50 229 THR A N 1
ATOM 1802 C CA . THR A 1 229 ? 10.493 10.963 15.593 1.00 37.50 229 THR A CA 1
ATOM 1803 C C . THR A 1 229 ? 11.593 10.207 16.326 1.00 37.50 229 THR A C 1
ATOM 1805 O O . THR A 1 229 ? 12.525 10.838 16.822 1.00 37.50 229 THR A O 1
ATOM 1808 N N . LEU A 1 230 ? 11.475 8.880 16.432 1.00 38.12 230 LEU A N 1
ATOM 1809 C CA . LEU A 1 230 ? 12.569 8.051 16.919 1.00 38.12 230 LEU A CA 1
ATOM 1810 C C . LEU A 1 230 ? 13.782 8.343 16.041 1.00 38.12 230 LEU A C 1
ATOM 1812 O O . LEU A 1 230 ? 13.788 8.058 14.838 1.00 38.12 230 LEU A O 1
ATOM 1816 N N . ASP A 1 231 ? 14.801 8.935 16.656 1.00 35.88 231 ASP A N 1
ATOM 1817 C CA . ASP A 1 231 ? 16.130 8.968 16.087 1.00 35.88 231 ASP A CA 1
ATOM 1818 C C . ASP A 1 231 ? 16.498 7.546 15.664 1.00 35.88 231 ASP A C 1
ATOM 1820 O O . ASP A 1 231 ? 16.463 6.602 16.452 1.00 35.88 231 ASP A O 1
ATOM 1824 N N . ARG A 1 232 ? 16.776 7.426 14.363 1.00 36.56 232 ARG A N 1
ATOM 1825 C CA . ARG A 1 232 ? 17.572 6.396 13.690 1.00 36.56 232 ARG A CA 1
ATOM 1826 C C . ARG A 1 232 ? 17.812 5.142 14.539 1.00 36.56 232 ARG A C 1
ATOM 1828 O O . ARG A 1 232 ? 18.762 5.100 15.313 1.00 36.56 232 ARG A O 1
ATOM 1835 N N . VAL A 1 233 ? 17.054 4.075 14.269 1.00 30.08 233 VAL A N 1
ATOM 1836 C CA . VAL A 1 233 ? 17.515 2.713 14.582 1.00 30.08 233 VAL A CA 1
ATOM 1837 C C . VAL A 1 233 ? 18.945 2.588 14.030 1.00 30.08 233 VAL A C 1
ATOM 1839 O O . VAL A 1 233 ? 19.127 2.766 12.815 1.00 30.08 233 VAL A O 1
ATOM 1842 N N . PRO A 1 234 ? 19.966 2.371 14.880 1.00 29.75 234 PRO A N 1
ATOM 1843 C CA . PRO A 1 234 ? 21.334 2.206 14.423 1.00 29.75 234 PRO A CA 1
ATOM 1844 C C . PRO A 1 234 ? 21.377 1.029 13.456 1.00 29.75 234 PRO A C 1
ATOM 1846 O O . PRO A 1 234 ? 20.760 -0.009 13.700 1.00 29.75 234 PRO A O 1
ATOM 1849 N N . ARG A 1 235 ? 22.085 1.196 12.337 1.00 28.83 235 ARG A N 1
ATOM 1850 C CA . ARG A 1 235 ? 22.404 0.074 11.455 1.00 28.83 235 ARG A CA 1
ATOM 1851 C C . ARG A 1 235 ? 23.126 -0.975 12.303 1.00 28.83 235 ARG A C 1
ATOM 1853 O O . ARG A 1 235 ? 24.180 -0.668 12.852 1.00 28.83 235 ARG A O 1
ATOM 1860 N N . ALA A 1 236 ? 22.553 -2.170 12.422 1.00 31.39 236 ALA A N 1
ATOM 1861 C CA . ALA A 1 236 ? 23.346 -3.332 12.788 1.00 31.39 236 ALA A CA 1
ATOM 1862 C C . ALA A 1 236 ? 24.405 -3.524 11.689 1.00 31.39 236 ALA A C 1
ATOM 1864 O O . ALA A 1 236 ? 24.091 -3.345 10.509 1.00 31.39 236 ALA A O 1
ATOM 1865 N N . CYS A 1 237 ? 25.638 -3.748 12.140 1.00 32.41 237 CYS A N 1
ATOM 1866 C CA . CYS A 1 237 ? 26.894 -3.711 11.395 1.00 32.41 237 CYS A CA 1
ATOM 1867 C C . CYS A 1 237 ? 26.905 -4.530 10.101 1.00 32.41 237 CYS A C 1
ATOM 1869 O O . CYS A 1 237 ? 26.333 -5.643 10.100 1.00 32.41 237 CYS A O 1
#

Nearest PDB structures (foldseek):
  3e6m-assembly1_B  TM=8.896E-01  e=4.448E-02  Ruegeria pomeroyi
  5k5q-assembly1_E  TM=8.113E-01  e=3.281E-02  Sulfolobus sp. NOB8H2
  3e6m-assembly4_H  TM=8.997E-01  e=1.414E-01  Ruegeria pomeroyi
  3fm5-assembly3_D  TM=8.176E-01  e=1.414E-01  Rhodococcus jostii RHA1
  6y0g-assembly1_SZ  TM=7.131E-01  e=1.804E-01  Homo sapiens

Foldseek 3Di:
DDPCDPDAFDKDKAAADAPDDDDDPPLLVQVLVCQVFQVKEALVLSCLVNVHDSVVSVVSQVVCRNRQQWIWIDRPPDGIMIHGGPVSCVVVVHDDDDDDPVVRVLLHVLSVVQSCVCLQAVWDWDQGNSQWIWIADPRDIAIEGEQADDPVSLVVSQVVLQPDDQPHEHEYEYQDQVSQVSSQLRHDPRHRYWYHYDVQSPDQKHFIWTRPNPHTDTDDIGGSVVDDHPPDPDPDD

Solvent-accessible surface area (backbone atoms only — not comparable to full-atom values): 13396 Å² total; per-residue (Å²): 137,67,102,72,68,93,80,82,56,70,60,42,78,52,74,38,79,62,70,72,69,88,76,54,89,50,76,56,35,53,52,48,54,45,20,71,44,30,49,42,40,37,65,67,54,50,17,61,76,68,73,43,60,59,68,61,44,53,55,44,51,57,50,34,25,56,30,6,29,24,22,38,41,37,50,88,83,59,84,56,31,37,26,55,15,70,52,31,18,62,74,69,73,43,82,80,79,88,82,54,46,70,63,53,51,48,29,34,51,34,40,56,48,46,70,43,48,42,74,64,38,84,42,52,60,53,62,33,70,24,47,38,28,48,35,37,49,95,90,43,77,25,50,30,36,37,34,61,76,47,71,70,38,41,53,49,46,38,52,53,59,69,69,52,61,87,91,49,51,34,38,36,41,14,64,37,68,69,51,36,52,59,43,55,76,68,49,68,89,86,68,54,44,38,36,41,29,58,71,55,75,72,49,62,64,35,67,34,25,28,68,75,90,85,49,76,41,83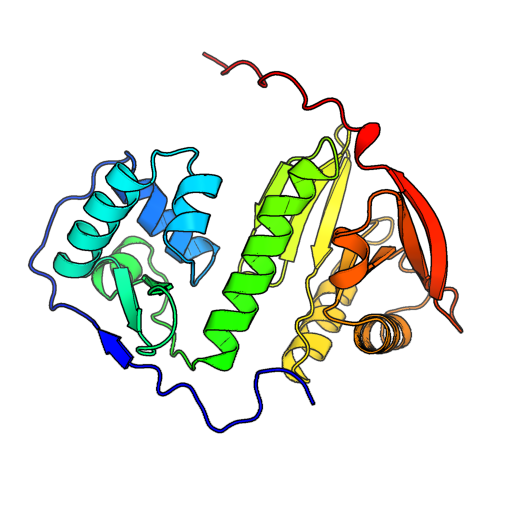,72,47,80,49,51,54,92,75,54,70,77,73,77,72,81,75,78,79,129

Organism: NCBI:txid698762

Secondary structure (DSSP, 8-state):
--TT-TTS---EEE-------PPPTTHHHHHHHHHHHHSEEEHHHHHHHTT--HHHHHHHHHHHHHTTSEEEEE-SSSPPEEEE-HHHHHHHT-PPPP--HHHHHHHHHHHHHHHHHHHHSS-EEEE-SSSEEEEEETTEEEEEE----SHHHHHHHHHHHHHSPTT---EEEESSHHHHHHHHTTSPTT---EEEETTGGGSSEEEEEEE-SSSEEEEEEEEGGG------PPPP-

Radius of gyration: 18.88 Å; Cα contacts (8 Å, |Δi|>4): 412; chains: 1; bounding box: 51×33×47 Å